Protein AF-A0A0E3YBA4-F1 (afdb_monomer)

Sequence (209 aa):
MKALHRIRRIVWVAVAALAIFGAARAHARVHQCSAAWPEVAPVFAATVQYGDPEQKTDPYIDVLVNDRSAKMLLDTGSNAHVLWDTRLLDSASLPTGESLQTLDAIASATKASNVMLSLTDGANRQHLQRFYVIDETPLMALGYSGIVSPQFLAQEKVSLIDFKDDCFFVSERFDPGGAGRYRLDVLGEIPNPHRVMAIPLGVRGDGFP

Solvent-accessible surface area (backbone atoms only — not comparable to full-atom values): 12468 Å² total; per-residue (Å²): 142,71,68,74,66,55,60,64,55,56,59,55,54,56,56,54,52,56,57,65,73,68,70,70,76,74,72,68,78,66,72,64,57,48,82,84,46,70,101,55,74,62,73,42,41,30,54,48,44,41,78,38,72,89,80,62,36,68,42,23,32,64,34,24,34,66,86,34,84,37,40,24,33,57,34,73,84,40,81,48,29,36,33,47,48,67,87,54,53,47,91,91,46,54,69,67,92,85,53,72,40,79,47,79,51,98,90,49,73,45,73,20,28,67,36,73,43,40,41,25,35,69,80,71,43,76,41,85,40,68,31,33,39,38,86,80,62,80,58,49,83,76,61,39,30,33,36,42,10,49,64,52,73,24,62,94,38,39,58,48,76,41,81,86,79,32,17,29,33,23,25,72,82,76,64,68,55,78,74,72,72,38,42,79,40,77,75,58,82,66,89,50,94,80,71,56,94,67,80,51,73,36,72,63,56,100,57,86,126

Foldseek 3Di:
DPVVVVVVVVVVVVVVVVVVVVPPPVLPPQPLLPPQPDPFDFLAKFFWDALDNVVRHQTWGWKQKQNHTFTAGADQQDPFKEFAQCVSADPVFDAPPPDFDWDDGLVDTDTWGKGWIWIAHSVRRIDTGIYTYDHDDPCVVSVGGIYDHQCRVQPQWDWDADPVRRMTTTGHDDDPPPVVQWDWDQPDDDPCPSPRPDGDTDTDDPDSD

Organism: NCBI:txid573737

Mean predicted aligned error: 13.7 Å

pLDDT: mean 71.8, std 20.12, range [30.69, 97.06]

Structure (mmCIF, N/CA/C/O backbone):
data_AF-A0A0E3YBA4-F1
#
_entry.id   AF-A0A0E3YBA4-F1
#
loop_
_atom_site.group_PDB
_at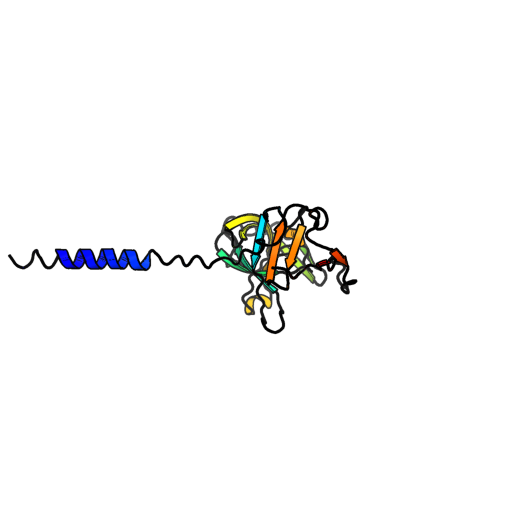om_site.id
_atom_site.type_symbol
_atom_site.label_atom_id
_atom_site.label_alt_id
_atom_site.label_comp_id
_atom_site.label_asym_id
_atom_site.label_entity_id
_atom_site.label_seq_id
_atom_site.pdbx_PDB_ins_code
_atom_site.Cartn_x
_atom_site.Cartn_y
_atom_site.Cartn_z
_atom_site.occupancy
_atom_site.B_iso_or_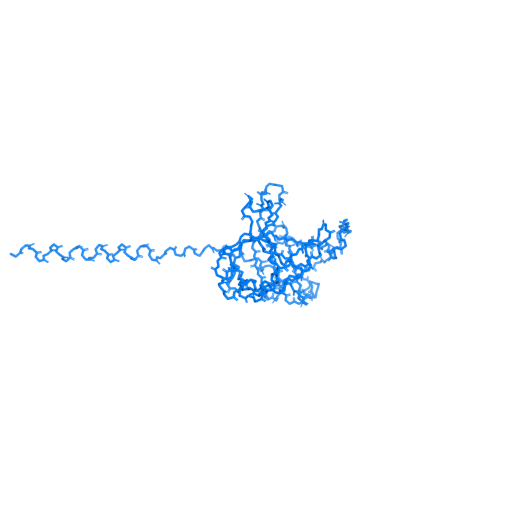equiv
_atom_site.auth_seq_id
_atom_site.auth_comp_id
_atom_site.auth_asym_id
_atom_site.auth_atom_id
_atom_site.pdbx_PDB_model_num
ATOM 1 N N . MET A 1 1 ? -6.123 -66.416 16.836 1.00 55.19 1 MET A N 1
ATOM 2 C CA . MET A 1 1 ? -5.080 -65.513 16.285 1.00 55.19 1 MET A CA 1
ATOM 3 C C . MET A 1 1 ? -5.562 -64.696 15.066 1.00 55.19 1 MET A C 1
ATOM 5 O O . MET A 1 1 ? -4.860 -64.618 14.070 1.00 55.19 1 MET A O 1
ATOM 9 N N . LYS A 1 2 ? -6.744 -64.053 15.112 1.00 48.00 2 LYS A N 1
ATOM 10 C CA . LYS A 1 2 ? -7.258 -63.205 14.002 1.00 48.00 2 LYS A CA 1
ATOM 11 C C . LYS A 1 2 ? -7.476 -61.728 14.384 1.00 48.00 2 LYS A C 1
ATOM 13 O O . LYS A 1 2 ? -7.621 -60.888 13.504 1.00 48.00 2 LYS A O 1
ATOM 18 N N . ALA A 1 3 ? -7.435 -61.393 15.677 1.00 46.75 3 ALA A N 1
ATOM 19 C CA . ALA A 1 3 ? -7.659 -60.030 16.173 1.00 46.75 3 ALA A CA 1
ATOM 20 C C . ALA A 1 3 ? -6.423 -59.114 16.043 1.00 46.75 3 ALA A C 1
ATOM 22 O O . ALA A 1 3 ? -6.563 -57.921 15.787 1.00 46.75 3 ALA A O 1
ATOM 23 N N . LEU A 1 4 ? -5.208 -59.671 16.119 1.00 44.78 4 LEU A N 1
ATOM 24 C CA . LEU A 1 4 ? -3.963 -58.888 16.108 1.00 44.78 4 LEU A CA 1
ATOM 25 C C . LEU A 1 4 ? -3.614 -58.282 14.731 1.00 44.78 4 LEU A C 1
ATOM 27 O O . LEU A 1 4 ? -2.873 -57.307 14.648 1.00 44.78 4 LEU A O 1
ATOM 31 N N . HIS A 1 5 ? -4.155 -58.829 13.637 1.00 41.78 5 HIS A N 1
ATOM 32 C CA . HIS A 1 5 ? -3.917 -58.314 12.282 1.00 41.78 5 HIS A CA 1
ATOM 33 C C . HIS A 1 5 ? -4.846 -57.167 11.873 1.00 41.78 5 HIS A C 1
ATOM 35 O O . HIS A 1 5 ? -4.481 -56.387 10.995 1.00 41.78 5 HIS A O 1
ATOM 41 N N . ARG A 1 6 ? -6.015 -57.010 12.511 1.00 45.97 6 ARG A N 1
ATOM 42 C CA . ARG A 1 6 ? -6.927 -55.895 12.198 1.00 45.97 6 ARG A CA 1
ATOM 43 C C . ARG A 1 6 ? -6.450 -54.570 12.788 1.00 45.97 6 ARG A C 1
ATOM 45 O O . ARG A 1 6 ? -6.521 -53.552 12.109 1.00 45.97 6 ARG A O 1
ATOM 52 N N . ILE A 1 7 ? -5.880 -54.593 13.992 1.00 48.50 7 ILE A N 1
ATOM 53 C CA . ILE A 1 7 ? -5.400 -53.384 14.682 1.00 48.50 7 ILE A CA 1
ATOM 54 C C . ILE A 1 7 ? -4.196 -52.773 13.944 1.00 48.50 7 ILE A C 1
ATOM 56 O O . ILE A 1 7 ? -4.107 -51.558 13.793 1.00 48.50 7 ILE A O 1
ATOM 60 N N . ARG A 1 8 ? -3.327 -53.610 13.361 1.00 44.34 8 ARG A N 1
ATOM 61 C CA . ARG A 1 8 ? -2.182 -53.150 12.563 1.00 44.34 8 ARG A CA 1
ATOM 62 C C . ARG A 1 8 ? -2.555 -52.464 11.247 1.00 44.34 8 ARG A C 1
ATOM 64 O O . ARG A 1 8 ? -1.724 -51.730 10.746 1.00 44.34 8 ARG A O 1
ATOM 71 N N . ARG A 1 9 ? -3.748 -52.658 10.672 1.00 45.62 9 ARG A N 1
ATOM 72 C CA . ARG A 1 9 ? -4.133 -51.974 9.417 1.00 45.62 9 ARG A CA 1
ATOM 73 C C . ARG A 1 9 ? -4.769 -50.602 9.643 1.00 45.62 9 ARG A C 1
ATOM 75 O O . ARG A 1 9 ? -4.611 -49.727 8.804 1.00 45.62 9 ARG A O 1
ATOM 82 N N . ILE A 1 10 ? -5.432 -50.397 10.779 1.00 51.84 10 ILE A N 1
ATOM 83 C CA . ILE A 1 10 ? -6.133 -49.137 11.080 1.00 51.84 10 ILE A CA 1
ATOM 84 C C . ILE A 1 10 ? -5.136 -48.019 11.424 1.00 51.84 10 ILE A C 1
ATOM 86 O O . ILE A 1 10 ? -5.317 -46.880 11.004 1.00 51.84 10 ILE A O 1
ATOM 90 N N . VAL A 1 11 ? -4.028 -48.352 12.095 1.00 48.84 11 VAL A N 1
ATOM 91 C CA . VAL A 1 11 ? -2.994 -47.371 12.473 1.00 48.84 11 VAL A CA 1
ATOM 92 C C . VAL A 1 11 ? -2.274 -46.776 11.252 1.00 48.84 11 VAL A C 1
ATOM 94 O O . VAL A 1 11 ? -1.934 -45.599 11.260 1.00 48.84 11 VAL A O 1
ATOM 97 N N . TRP A 1 12 ? -2.101 -47.534 10.163 1.00 42.50 12 TRP A N 1
ATOM 98 C CA . TRP A 1 12 ? -1.406 -47.029 8.968 1.00 42.50 12 TRP A CA 1
ATOM 99 C C . TRP A 1 12 ? -2.276 -46.128 8.083 1.00 42.50 12 TRP A C 1
ATOM 101 O O . TRP A 1 12 ? -1.746 -45.227 7.438 1.00 42.50 12 TRP A O 1
ATOM 111 N N . VAL A 1 13 ? -3.601 -46.303 8.088 1.00 48.72 13 VAL A N 1
ATOM 112 C CA . VAL A 1 13 ? -4.513 -45.417 7.341 1.00 48.72 13 VAL A CA 1
ATOM 113 C C . VAL A 1 13 ? -4.604 -44.037 8.006 1.00 48.72 13 VAL A C 1
ATOM 115 O O . VAL A 1 13 ? -4.648 -43.028 7.309 1.00 48.72 13 VAL A O 1
ATOM 118 N N . ALA A 1 14 ? -4.536 -43.966 9.341 1.00 47.09 14 ALA A N 1
ATOM 119 C CA . ALA A 1 14 ? -4.539 -42.693 10.067 1.00 47.09 14 ALA A CA 1
ATOM 120 C C . ALA A 1 14 ? -3.245 -41.879 9.861 1.00 47.09 14 ALA A C 1
ATOM 122 O O . ALA A 1 14 ? -3.307 -40.662 9.705 1.00 47.09 14 ALA A O 1
ATOM 123 N N . VAL A 1 15 ? -2.080 -42.536 9.790 1.00 50.78 15 VAL A N 1
ATOM 124 C CA . VAL A 1 15 ? -0.795 -41.850 9.547 1.00 50.78 15 VAL A CA 1
ATOM 125 C C . VAL A 1 15 ? -0.669 -41.382 8.090 1.00 50.78 15 VAL A C 1
ATOM 127 O O . VAL A 1 15 ? -0.153 -40.295 7.843 1.00 50.78 15 VAL A O 1
ATOM 130 N N . ALA A 1 16 ? -1.211 -42.132 7.125 1.00 46.69 16 ALA A N 1
ATOM 131 C CA . ALA A 1 16 ? -1.257 -41.692 5.729 1.00 46.69 16 ALA A CA 1
ATOM 132 C C . ALA A 1 16 ? -2.246 -40.530 5.508 1.00 46.69 16 ALA A C 1
ATOM 134 O O . ALA A 1 16 ? -1.949 -39.619 4.741 1.00 46.69 16 ALA A O 1
ATOM 135 N N . ALA A 1 17 ? -3.383 -40.503 6.214 1.00 44.12 17 ALA A N 1
ATOM 136 C CA . ALA A 1 17 ? -4.326 -39.386 6.134 1.00 44.12 17 ALA A CA 1
ATOM 137 C C . ALA A 1 17 ? -3.757 -38.093 6.751 1.00 44.12 17 ALA A C 1
ATOM 139 O O . ALA A 1 17 ? -3.953 -37.016 6.193 1.00 44.12 17 ALA A O 1
ATOM 140 N N . LEU A 1 18 ? -2.981 -38.184 7.840 1.00 43.53 18 LEU A N 1
ATOM 141 C CA . LEU A 1 18 ? -2.341 -37.008 8.445 1.00 43.53 18 LEU A CA 1
ATOM 142 C C . LEU A 1 18 ? -1.207 -36.426 7.577 1.00 43.53 18 LEU A C 1
ATOM 144 O O . LEU A 1 18 ? -0.946 -35.227 7.634 1.00 43.53 18 LEU A O 1
ATOM 148 N N . ALA A 1 19 ? -0.568 -37.245 6.736 1.00 44.28 19 ALA A N 1
ATOM 149 C CA . ALA A 1 19 ? 0.451 -36.785 5.791 1.00 44.28 19 ALA A CA 1
ATOM 150 C C . ALA A 1 19 ? -0.138 -36.094 4.545 1.00 44.28 19 ALA A C 1
ATOM 152 O O . ALA A 1 19 ? 0.537 -35.274 3.927 1.00 44.28 19 ALA A O 1
ATOM 153 N N . ILE A 1 20 ? -1.396 -36.376 4.189 1.00 47.41 20 ILE A N 1
ATOM 154 C CA . ILE A 1 20 ? -2.049 -35.786 3.007 1.00 47.41 20 ILE A CA 1
ATOM 155 C C . ILE A 1 20 ? -2.666 -34.413 3.328 1.00 47.41 20 ILE A C 1
ATOM 157 O O . ILE A 1 20 ? -2.678 -33.538 2.467 1.00 47.41 20 ILE A O 1
ATOM 161 N N . PHE A 1 21 ? -3.086 -34.164 4.574 1.00 42.25 21 PHE A N 1
ATOM 162 C CA . PHE A 1 21 ? -3.555 -32.833 4.997 1.00 42.25 21 PHE A CA 1
ATOM 163 C C . PHE A 1 21 ? -2.427 -31.872 5.422 1.00 42.25 21 PHE A C 1
ATOM 165 O O . PHE A 1 21 ? -2.662 -30.672 5.532 1.00 42.25 21 PHE A O 1
ATOM 172 N N . GLY A 1 22 ? -1.200 -32.363 5.635 1.00 38.75 22 GLY A N 1
ATOM 173 C CA . GLY A 1 22 ? -0.064 -31.543 6.081 1.00 38.75 22 GLY A CA 1
ATOM 174 C C . GLY A 1 22 ? 0.749 -30.862 4.971 1.00 38.75 22 GLY A C 1
ATOM 175 O O . GLY A 1 22 ? 1.585 -30.015 5.272 1.00 38.75 22 GLY A O 1
ATOM 176 N N . ALA A 1 23 ? 0.531 -31.211 3.698 1.00 42.84 23 ALA A N 1
ATOM 177 C CA . ALA A 1 23 ? 1.430 -30.837 2.598 1.00 42.84 23 ALA A CA 1
ATOM 178 C C . ALA A 1 23 ? 0.790 -29.955 1.511 1.00 42.84 23 ALA A C 1
ATOM 180 O O . ALA A 1 23 ? 1.326 -29.841 0.413 1.00 42.84 23 ALA A O 1
ATOM 181 N N . ALA A 1 24 ? -0.323 -29.289 1.816 1.00 40.94 24 ALA A N 1
ATOM 182 C CA . ALA A 1 24 ? -0.897 -28.256 0.958 1.00 40.94 24 ALA A CA 1
ATOM 183 C C . ALA A 1 24 ? -0.784 -26.875 1.619 1.00 40.94 24 ALA A C 1
ATOM 185 O O . ALA A 1 24 ? -1.745 -26.115 1.679 1.00 40.94 24 ALA A O 1
ATOM 186 N N . ARG A 1 25 ? 0.421 -26.496 2.070 1.00 38.91 25 ARG A N 1
ATOM 187 C CA . ARG A 1 25 ? 0.781 -25.078 1.976 1.00 38.91 25 ARG A CA 1
ATOM 188 C C . ARG A 1 25 ? 0.964 -24.810 0.493 1.00 38.91 25 ARG A C 1
ATOM 190 O O . ARG A 1 25 ? 2.081 -24.904 -0.007 1.00 38.91 25 ARG A O 1
ATOM 197 N N . ALA A 1 26 ? -0.137 -24.546 -0.207 1.00 35.12 26 ALA A N 1
ATOM 198 C CA . ALA A 1 26 ? -0.102 -23.929 -1.516 1.00 35.12 26 ALA A CA 1
ATOM 199 C C . ALA A 1 26 ? 0.696 -22.635 -1.349 1.00 35.12 26 ALA A C 1
ATOM 201 O O . ALA A 1 26 ? 0.180 -21.617 -0.903 1.00 35.12 26 ALA A O 1
ATOM 202 N N . HIS A 1 27 ? 2.000 -22.707 -1.607 1.00 34.00 27 HIS A N 1
ATOM 203 C CA . HIS A 1 27 ? 2.797 -21.529 -1.863 1.00 34.00 27 HIS A CA 1
ATOM 204 C C . HIS A 1 27 ? 2.281 -21.086 -3.220 1.00 34.00 27 HIS A C 1
ATOM 206 O O . HIS A 1 27 ? 2.758 -21.551 -4.257 1.00 34.00 27 HIS A O 1
ATOM 212 N N . ALA A 1 28 ? 1.205 -20.292 -3.205 1.00 34.62 28 ALA A N 1
ATOM 213 C CA . ALA A 1 28 ? 0.865 -19.464 -4.340 1.00 34.62 28 ALA A CA 1
ATOM 214 C C . ALA A 1 28 ? 2.190 -18.835 -4.759 1.00 34.62 28 ALA A C 1
ATOM 216 O O . ALA A 1 28 ? 2.882 -18.245 -3.925 1.00 34.62 28 ALA A O 1
ATOM 217 N N . ARG A 1 29 ? 2.622 -19.095 -5.998 1.00 38.56 29 ARG A N 1
ATOM 218 C CA . ARG A 1 29 ? 3.773 -18.391 -6.548 1.00 38.56 29 ARG A CA 1
ATOM 219 C C . ARG A 1 29 ? 3.399 -16.924 -6.454 1.00 38.56 29 ARG A C 1
ATOM 221 O O . ARG A 1 29 ? 2.550 -16.468 -7.210 1.00 38.56 29 ARG A O 1
ATOM 228 N N . VAL A 1 30 ? 3.973 -16.235 -5.477 1.00 47.28 30 VAL A N 1
ATOM 229 C CA . VAL A 1 30 ? 3.914 -14.787 -5.386 1.00 47.28 30 VAL A CA 1
ATOM 230 C C . VAL A 1 30 ? 4.470 -14.325 -6.720 1.00 47.28 30 VAL A C 1
ATOM 232 O O . VAL A 1 30 ? 5.632 -14.608 -7.025 1.00 47.28 30 VAL A O 1
ATOM 235 N N . HIS A 1 31 ? 3.618 -13.742 -7.565 1.00 51.50 31 HIS A N 1
ATOM 236 C CA . HIS A 1 31 ? 4.090 -13.059 -8.757 1.00 51.50 31 HIS A CA 1
ATOM 237 C C . HIS A 1 31 ? 5.130 -12.062 -8.255 1.00 51.50 31 HIS A C 1
ATOM 239 O O . HIS A 1 31 ? 4.829 -11.202 -7.429 1.00 51.50 31 HIS A O 1
ATOM 245 N N . GLN A 1 32 ? 6.392 -12.284 -8.614 1.00 62.72 32 GLN A N 1
ATOM 246 C CA . GLN A 1 32 ? 7.485 -11.556 -7.998 1.00 62.72 32 GLN A CA 1
ATOM 247 C C . GLN A 1 32 ? 7.524 -10.174 -8.642 1.00 62.72 32 GLN A C 1
ATOM 249 O O . GLN A 1 32 ? 8.122 -10.001 -9.700 1.00 62.72 32 GLN A O 1
ATOM 254 N N . CYS A 1 33 ? 6.871 -9.208 -7.992 1.00 69.25 33 CYS A N 1
ATOM 255 C CA . CYS A 1 33 ? 6.642 -7.833 -8.448 1.00 69.25 33 CYS A CA 1
ATOM 256 C C . CYS A 1 33 ? 7.906 -7.006 -8.754 1.00 69.25 33 CYS A C 1
ATOM 258 O O . CYS A 1 33 ? 7.819 -5.811 -8.998 1.00 69.25 33 CYS A O 1
ATOM 260 N N . SER A 1 34 ? 9.086 -7.621 -8.711 1.00 59.72 34 SER A N 1
ATOM 261 C CA . SER A 1 34 ? 10.378 -6.983 -8.938 1.00 59.72 34 SER A CA 1
ATOM 262 C C . SER A 1 34 ? 11.306 -7.782 -9.846 1.00 59.72 34 SER A C 1
ATOM 264 O O . SER A 1 34 ? 12.487 -7.465 -9.918 1.00 59.72 34 SER A O 1
ATOM 266 N N . ALA A 1 35 ? 10.840 -8.856 -10.493 1.00 57.50 35 ALA A N 1
ATOM 267 C CA . ALA A 1 35 ? 11.729 -9.687 -11.310 1.00 57.50 35 ALA A CA 1
ATOM 268 C C . ALA A 1 35 ? 12.366 -8.901 -12.477 1.00 57.50 35 ALA A C 1
ATOM 270 O O . ALA A 1 35 ? 13.471 -9.233 -12.902 1.00 57.50 35 ALA A O 1
ATOM 271 N N . ALA A 1 36 ? 11.700 -7.839 -12.946 1.00 54.84 36 ALA A N 1
ATOM 272 C CA . ALA A 1 36 ? 12.133 -7.015 -14.070 1.00 54.84 36 ALA A CA 1
ATOM 273 C C . ALA A 1 36 ? 12.598 -5.592 -13.688 1.00 54.84 36 ALA A C 1
ATOM 275 O O . ALA A 1 36 ? 12.958 -4.835 -14.577 1.00 54.84 36 ALA A O 1
ATOM 276 N N . TRP A 1 37 ? 12.637 -5.197 -12.408 1.00 56.88 37 TRP A N 1
ATOM 277 C CA . TRP A 1 37 ? 12.877 -3.802 -11.984 1.00 56.88 37 TRP A CA 1
ATOM 278 C C . TRP A 1 37 ? 13.776 -3.744 -10.738 1.00 56.88 37 TRP A C 1
ATOM 280 O O . TRP A 1 37 ? 13.536 -4.520 -9.816 1.00 56.88 37 TRP A O 1
ATOM 290 N N . PRO A 1 38 ? 14.647 -2.727 -10.582 1.00 61.28 38 PRO A N 1
ATOM 291 C CA . PRO A 1 38 ? 16.036 -2.651 -11.074 1.00 61.28 38 PRO A CA 1
ATOM 292 C C . PRO A 1 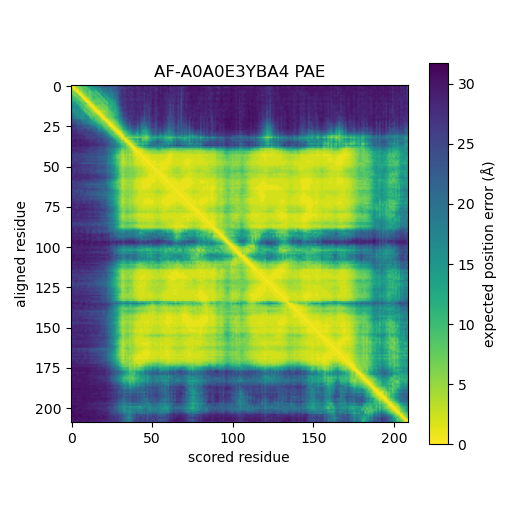38 ? 16.978 -3.691 -10.406 1.00 61.28 38 PRO A C 1
ATOM 294 O O . PRO A 1 38 ? 16.534 -4.579 -9.695 1.00 61.28 38 PRO A O 1
ATOM 297 N N . GLU A 1 39 ? 18.303 -3.583 -10.585 1.00 61.34 39 GLU A N 1
ATOM 298 C CA . GLU A 1 39 ? 19.321 -4.461 -9.948 1.00 61.34 39 GLU A CA 1
ATOM 299 C C . GLU A 1 39 ? 19.300 -4.460 -8.403 1.00 61.34 39 GLU A C 1
ATOM 301 O O . GLU A 1 39 ? 20.031 -5.217 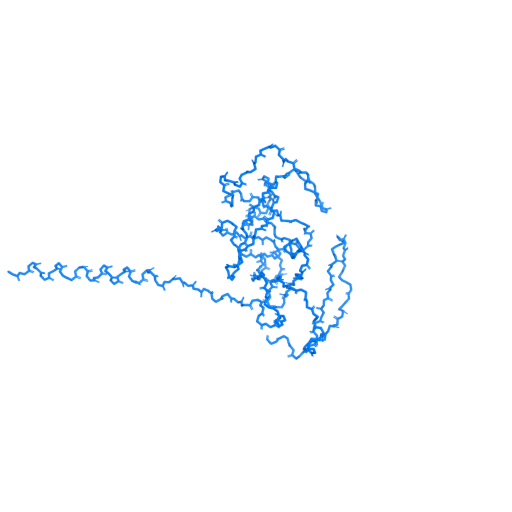-7.762 1.00 61.34 39 GLU A O 1
ATOM 306 N N . VAL A 1 40 ? 18.466 -3.614 -7.795 1.00 70.69 40 VAL A N 1
ATOM 307 C CA . VAL A 1 40 ? 18.304 -3.506 -6.351 1.00 70.69 40 VAL A CA 1
ATOM 308 C C . VAL A 1 40 ? 17.074 -4.286 -5.915 1.00 70.69 40 VAL A C 1
ATOM 310 O O . VAL A 1 40 ? 15.957 -3.996 -6.338 1.00 70.69 40 VAL A O 1
ATOM 313 N N . ALA A 1 41 ? 17.278 -5.255 -5.024 1.00 78.31 41 ALA A N 1
ATOM 314 C CA . ALA A 1 41 ? 16.181 -6.012 -4.446 1.00 78.31 41 ALA A CA 1
ATOM 315 C C . ALA A 1 41 ? 15.194 -5.066 -3.732 1.00 78.31 41 ALA A C 1
ATOM 317 O O . ALA A 1 41 ? 15.627 -4.204 -2.956 1.00 78.31 41 ALA A O 1
ATOM 318 N N . PRO A 1 42 ? 13.876 -5.216 -3.948 1.00 86.00 42 PRO A N 1
ATOM 319 C CA . PRO A 1 42 ? 12.903 -4.432 -3.208 1.00 86.00 42 PRO A CA 1
ATOM 320 C C . PRO A 1 42 ? 13.003 -4.749 -1.716 1.00 86.00 42 PRO A C 1
ATOM 322 O O . PRO A 1 42 ? 13.327 -5.868 -1.312 1.00 86.00 42 PRO A O 1
ATOM 325 N N . VAL A 1 43 ? 12.676 -3.764 -0.892 1.00 89.62 43 VAL A N 1
ATOM 326 C CA . VAL A 1 43 ? 12.513 -3.952 0.550 1.00 89.62 43 VAL A CA 1
ATOM 327 C C . VAL A 1 43 ? 11.075 -4.302 0.910 1.00 89.62 43 VAL A C 1
ATOM 329 O O . VAL A 1 43 ? 10.882 -4.981 1.902 1.00 89.62 43 VAL A O 1
ATOM 332 N N . PHE A 1 44 ? 10.101 -3.907 0.086 1.00 92.50 44 PHE A N 1
ATOM 333 C CA . PHE A 1 44 ? 8.689 -4.272 0.201 1.00 92.50 44 PHE A CA 1
ATOM 334 C C . PHE A 1 44 ? 8.140 -4.559 -1.196 1.00 92.50 44 PHE A C 1
ATOM 336 O O . PHE A 1 44 ? 8.491 -3.842 -2.133 1.00 92.50 44 PHE A O 1
ATOM 343 N N . ALA A 1 45 ? 7.286 -5.567 -1.356 1.00 91.81 45 ALA A N 1
ATOM 344 C CA . ALA A 1 45 ? 6.596 -5.818 -2.617 1.00 91.81 45 ALA A CA 1
ATOM 345 C C . ALA A 1 45 ? 5.246 -6.511 -2.417 1.00 91.81 45 ALA A C 1
ATOM 347 O O . ALA A 1 45 ? 5.119 -7.431 -1.607 1.00 91.81 45 ALA A O 1
ATOM 348 N N . ALA A 1 46 ? 4.261 -6.100 -3.207 1.00 92.31 46 ALA A N 1
ATOM 349 C CA . ALA A 1 46 ? 2.929 -6.677 -3.228 1.00 92.31 46 ALA A CA 1
ATOM 350 C C . ALA A 1 46 ? 2.325 -6.607 -4.635 1.00 92.31 46 ALA A C 1
ATOM 352 O O . ALA A 1 46 ? 2.584 -5.672 -5.394 1.00 92.31 46 ALA A O 1
ATOM 353 N N . THR A 1 47 ? 1.486 -7.587 -4.960 1.00 92.62 47 THR A N 1
ATOM 354 C CA . THR A 1 47 ? 0.640 -7.542 -6.156 1.00 92.62 47 THR A CA 1
ATOM 355 C C . THR A 1 47 ? -0.512 -6.579 -5.905 1.00 92.62 47 THR A C 1
ATOM 357 O O . THR A 1 47 ? -1.186 -6.671 -4.876 1.00 92.62 47 THR A O 1
ATOM 360 N N . VAL A 1 48 ? -0.729 -5.666 -6.844 1.00 92.81 48 VAL A N 1
ATOM 361 C CA . VAL A 1 48 ? -1.884 -4.776 -6.863 1.00 92.81 48 VAL A CA 1
ATOM 362 C C . VAL A 1 48 ? -3.073 -5.552 -7.409 1.00 92.81 48 VAL A C 1
ATOM 364 O O . VAL A 1 48 ? -3.001 -6.217 -8.436 1.00 92.81 48 VAL A O 1
ATOM 367 N N . GLN A 1 49 ? -4.180 -5.476 -6.697 1.00 94.19 49 GLN A N 1
ATOM 368 C CA . GLN A 1 49 ? -5.476 -5.979 -7.125 1.00 94.19 49 GLN A CA 1
ATOM 369 C C . GLN A 1 49 ? -6.468 -4.817 -7.158 1.00 94.19 49 GLN A C 1
ATOM 371 O O . GLN A 1 49 ? -6.167 -3.731 -6.669 1.00 94.19 49 GLN A O 1
ATOM 376 N N . TYR A 1 50 ? -7.653 -5.032 -7.723 1.00 92.62 50 TYR A N 1
ATOM 377 C CA . TYR A 1 50 ? -8.636 -3.971 -7.945 1.00 92.62 50 TYR A CA 1
ATOM 378 C C . TYR A 1 50 ? -10.015 -4.401 -7.463 1.00 92.62 50 TYR A C 1
ATOM 380 O O . TYR A 1 50 ? -10.386 -5.569 -7.598 1.00 92.62 50 TYR A O 1
ATOM 388 N N . GLY A 1 51 ? -10.769 -3.462 -6.888 1.00 88.38 51 GLY A N 1
ATOM 389 C CA . GLY A 1 51 ? -12.173 -3.685 -6.539 1.00 88.38 51 GLY A CA 1
ATOM 390 C C . GLY A 1 51 ? -13.012 -4.011 -7.778 1.00 88.38 51 GLY A C 1
ATOM 391 O O . GLY A 1 51 ? -13.813 -4.944 -7.741 1.00 88.38 51 GLY A O 1
ATOM 392 N N . ASP A 1 52 ? -12.748 -3.304 -8.882 1.00 86.69 52 ASP A N 1
ATOM 393 C CA . ASP A 1 52 ? -13.208 -3.637 -10.234 1.00 86.69 52 ASP A CA 1
ATOM 394 C C . ASP A 1 52 ? -11.989 -3.950 -11.127 1.00 86.69 52 ASP A C 1
ATOM 396 O O . ASP A 1 52 ? -11.259 -3.031 -11.518 1.00 86.69 52 ASP A O 1
ATOM 400 N N . PRO A 1 53 ? -11.738 -5.231 -11.456 1.00 88.06 53 PRO A N 1
ATOM 401 C CA . PRO A 1 53 ? -10.626 -5.629 -12.318 1.00 88.06 53 PRO A CA 1
ATOM 402 C C . PRO A 1 53 ? -10.716 -5.122 -13.763 1.00 88.06 53 PRO A C 1
ATOM 404 O O . PRO A 1 53 ? -9.677 -4.973 -14.404 1.00 88.06 53 PRO A O 1
ATOM 407 N N . GLU A 1 54 ? -11.916 -4.869 -14.293 1.00 85.94 54 GLU A N 1
ATOM 408 C CA . GLU A 1 54 ? -12.091 -4.423 -15.681 1.00 85.94 54 GLU A CA 1
ATOM 409 C C . GLU A 1 54 ? -11.768 -2.937 -15.822 1.00 85.94 54 GLU A C 1
ATOM 411 O O . GLU A 1 54 ? -11.085 -2.526 -16.762 1.00 85.94 54 GLU A O 1
ATOM 416 N N . GLN A 1 55 ? -12.225 -2.132 -14.862 1.00 85.88 55 GLN A N 1
ATOM 417 C CA . GLN A 1 55 ? -11.985 -0.687 -14.843 1.00 85.88 55 GLN A CA 1
ATOM 418 C C . GLN A 1 55 ? -10.694 -0.299 -14.111 1.00 85.88 55 GLN A C 1
ATOM 420 O O . GLN A 1 55 ? -10.306 0.870 -14.139 1.00 85.88 55 GLN A O 1
ATOM 425 N N . LYS A 1 56 ? -10.029 -1.265 -13.461 1.00 86.31 56 LYS A N 1
ATOM 426 C CA . LYS A 1 56 ? -8.866 -1.058 -12.586 1.00 86.31 56 LYS A CA 1
ATOM 427 C C . LYS A 1 56 ? -9.117 0.027 -11.525 1.00 86.31 56 LYS A C 1
ATOM 429 O O . LYS A 1 56 ? -8.274 0.896 -11.298 1.00 86.31 56 LYS A O 1
ATOM 434 N N . THR A 1 57 ? -10.276 -0.014 -10.865 1.00 85.88 57 THR A N 1
ATOM 435 C CA . THR A 1 57 ? -10.622 0.927 -9.782 1.00 85.88 57 THR A CA 1
ATOM 436 C C . THR A 1 57 ? -10.370 0.326 -8.404 1.00 85.88 57 THR A C 1
ATOM 438 O O . THR A 1 57 ? -10.320 -0.893 -8.231 1.00 85.88 57 THR A O 1
ATOM 441 N N . ASP A 1 58 ? -10.214 1.201 -7.410 1.00 87.06 58 ASP A N 1
ATOM 442 C CA . ASP A 1 58 ? -9.994 0.840 -6.006 1.00 87.06 58 ASP A CA 1
ATOM 443 C C . ASP A 1 58 ? -8.799 -0.112 -5.814 1.00 87.06 58 ASP A C 1
ATOM 445 O O . ASP A 1 58 ? -8.974 -1.239 -5.324 1.00 87.06 58 ASP A O 1
ATOM 449 N N . PRO A 1 59 ? -7.586 0.312 -6.234 1.00 93.44 59 PRO A N 1
ATOM 450 C CA . PRO A 1 59 ? -6.393 -0.510 -6.127 1.00 93.44 59 PRO A CA 1
ATOM 451 C C . PRO A 1 59 ? -6.122 -0.872 -4.666 1.00 93.44 59 PRO A C 1
ATOM 453 O O . PRO A 1 59 ? -6.197 -0.031 -3.766 1.00 93.44 59 PRO A O 1
ATOM 456 N N . TYR A 1 60 ? -5.785 -2.131 -4.422 1.00 95.38 60 TYR A N 1
ATOM 457 C CA . TYR A 1 60 ? -5.499 -2.655 -3.096 1.00 95.38 60 TYR A CA 1
ATOM 458 C C . TYR A 1 60 ? -4.375 -3.682 -3.124 1.00 95.38 60 TYR A C 1
ATOM 460 O O . TYR A 1 60 ? -4.035 -4.239 -4.164 1.00 95.38 60 TYR A O 1
ATOM 468 N N . ILE A 1 61 ? -3.809 -3.936 -1.951 1.00 95.88 61 ILE A N 1
ATOM 469 C CA . ILE A 1 61 ? -2.817 -4.979 -1.719 1.00 95.88 61 ILE A CA 1
ATOM 470 C C . ILE A 1 61 ? -3.281 -5.883 -0.580 1.00 95.88 61 ILE A C 1
ATOM 472 O O . ILE A 1 61 ? -3.883 -5.416 0.392 1.00 95.88 61 ILE A O 1
ATOM 476 N N . ASP A 1 62 ? -2.970 -7.170 -0.692 1.00 96.44 62 ASP A N 1
ATOM 477 C CA . ASP A 1 62 ? -3.111 -8.116 0.412 1.00 96.44 62 ASP A CA 1
ATOM 478 C C . ASP A 1 62 ? -1.787 -8.199 1.172 1.00 96.44 62 ASP A C 1
ATOM 480 O O . ASP A 1 62 ? -0.724 -8.441 0.596 1.00 96.44 62 ASP A O 1
ATOM 484 N N . VAL A 1 63 ? -1.858 -7.979 2.479 1.00 96.25 63 VAL A N 1
ATOM 485 C CA . VAL A 1 63 ? -0.711 -7.935 3.395 1.00 96.25 63 VAL A CA 1
ATOM 486 C C . VAL A 1 63 ? -1.075 -8.633 4.701 1.00 96.25 63 VAL A C 1
ATOM 488 O O . VAL A 1 63 ? -2.242 -8.959 4.937 1.00 96.25 63 VAL A O 1
ATOM 491 N N . LEU A 1 64 ? -0.091 -8.847 5.575 1.00 97.06 64 LEU A N 1
ATOM 492 C CA . LEU A 1 64 ? -0.370 -9.181 6.970 1.00 97.06 64 LEU A CA 1
ATOM 493 C C . LEU A 1 64 ? -0.107 -7.964 7.856 1.00 97.06 64 LEU A C 1
ATOM 495 O O . LEU A 1 64 ? 0.971 -7.378 7.794 1.00 97.06 64 LEU A O 1
ATOM 499 N N . VAL A 1 65 ? -1.066 -7.615 8.705 1.00 95.56 65 VAL A N 1
ATOM 500 C CA . VAL A 1 65 ? -0.906 -6.635 9.783 1.00 95.56 65 VAL A CA 1
ATOM 501 C C . VAL A 1 65 ? -0.923 -7.397 11.102 1.00 95.56 65 VAL A C 1
ATOM 503 O O . VAL A 1 65 ? -1.904 -8.079 11.391 1.00 95.56 65 VAL A O 1
ATOM 506 N N . ASN A 1 66 ? 0.174 -7.344 11.863 1.00 94.12 66 ASN A N 1
ATOM 507 C CA . ASN A 1 66 ? 0.390 -8.180 13.054 1.00 94.12 66 ASN A CA 1
ATOM 508 C C . ASN A 1 66 ? 0.029 -9.660 12.798 1.00 94.12 66 ASN A C 1
ATOM 510 O O . ASN A 1 66 ? -0.762 -10.272 13.516 1.00 94.12 66 ASN A O 1
ATOM 514 N N . ASP A 1 67 ? 0.574 -10.210 11.708 1.00 93.31 67 ASP A N 1
ATOM 515 C CA . ASP A 1 67 ? 0.379 -11.594 11.246 1.00 93.31 67 ASP A CA 1
ATOM 516 C C . ASP A 1 67 ? -1.067 -11.973 10.863 1.00 93.31 67 ASP A C 1
ATOM 518 O O . ASP A 1 67 ? -1.369 -13.143 10.611 1.00 93.31 67 ASP A O 1
ATOM 522 N N . ARG A 1 68 ? -1.974 -10.995 10.761 1.00 95.62 68 ARG A N 1
ATOM 523 C CA . ARG A 1 68 ? -3.365 -11.190 10.330 1.00 95.62 68 ARG A CA 1
ATOM 524 C C . ARG A 1 68 ? -3.572 -10.619 8.936 1.00 95.62 68 ARG A C 1
ATOM 526 O O . ARG A 1 68 ? -3.142 -9.508 8.648 1.00 95.62 68 ARG A O 1
ATOM 533 N N . SER A 1 69 ? -4.241 -11.378 8.072 1.00 95.75 69 SER A N 1
ATOM 534 C CA . SER A 1 69 ? -4.521 -10.947 6.699 1.00 95.75 69 SER A CA 1
ATOM 535 C C . SER A 1 69 ? -5.374 -9.681 6.676 1.00 95.75 69 SER A C 1
ATOM 537 O O . SER A 1 69 ? -6.375 -9.589 7.388 1.00 95.75 69 SER A O 1
ATOM 539 N N . ALA A 1 70 ? -4.959 -8.723 5.852 1.00 96.56 70 ALA A N 1
ATOM 540 C CA . ALA A 1 70 ? -5.608 -7.438 5.684 1.00 96.56 70 ALA A CA 1
ATOM 541 C C . ALA A 1 70 ? -5.645 -7.056 4.202 1.00 96.56 70 ALA A C 1
ATOM 543 O O . ALA A 1 70 ? -4.620 -7.094 3.517 1.00 96.56 70 ALA A O 1
ATOM 544 N N . LYS A 1 71 ? -6.826 -6.639 3.742 1.00 96.12 71 LYS A N 1
ATOM 545 C CA . LYS A 1 71 ? -7.035 -6.054 2.416 1.00 96.12 71 LYS A CA 1
ATOM 546 C C . LYS A 1 71 ? -6.893 -4.540 2.538 1.00 96.12 71 LYS A C 1
ATOM 548 O O . LYS A 1 71 ? -7.764 -3.888 3.116 1.00 96.12 71 LYS A O 1
ATOM 553 N N . MET A 1 72 ? -5.807 -3.969 2.032 1.00 96.44 72 MET A N 1
ATOM 554 C CA . MET A 1 72 ? -5.474 -2.557 2.247 1.00 96.44 72 MET A CA 1
ATOM 555 C C . MET A 1 72 ? -5.554 -1.775 0.943 1.00 96.44 72 MET A C 1
ATOM 557 O O . MET A 1 72 ? -4.903 -2.149 -0.028 1.00 96.44 72 MET A O 1
ATOM 561 N N . LEU A 1 73 ? -6.307 -0.674 0.921 1.00 95.25 73 LEU A N 1
ATOM 562 C CA . LEU A 1 73 ? -6.310 0.238 -0.224 1.00 95.25 73 LEU A CA 1
ATOM 563 C C . LEU A 1 73 ? -4.912 0.819 -0.432 1.00 95.25 73 LEU A C 1
ATOM 565 O O . LEU A 1 73 ? -4.270 1.251 0.526 1.00 95.25 73 LEU A O 1
ATOM 569 N N . LEU A 1 74 ? -4.456 0.836 -1.680 1.00 94.38 74 LEU A N 1
ATOM 570 C CA . LEU A 1 74 ? -3.195 1.440 -2.077 1.00 94.38 74 LEU A CA 1
ATOM 571 C C . LEU A 1 74 ? -3.468 2.870 -2.549 1.00 94.38 74 LEU A C 1
ATOM 573 O O . LEU A 1 74 ? -3.830 3.093 -3.701 1.00 94.38 74 LEU A O 1
ATOM 577 N N . ASP A 1 75 ? -3.317 3.837 -1.648 1.00 89.38 75 ASP A N 1
ATOM 578 C CA . ASP A 1 75 ? -3.745 5.217 -1.885 1.00 89.38 75 ASP A CA 1
ATOM 579 C C . ASP A 1 75 ? -2.549 6.173 -1.937 1.00 89.38 75 ASP A C 1
ATOM 581 O O . ASP A 1 75 ? -1.978 6.553 -0.912 1.00 89.38 75 ASP A O 1
ATOM 585 N N . THR A 1 76 ? -2.183 6.592 -3.150 1.00 84.88 76 THR A N 1
ATOM 586 C CA . THR A 1 76 ? -1.147 7.610 -3.388 1.00 84.88 76 THR A CA 1
ATOM 587 C C . THR A 1 76 ? -1.584 9.013 -2.959 1.00 84.88 76 THR A C 1
ATOM 589 O O . THR A 1 76 ? -0.734 9.888 -2.805 1.00 84.88 76 THR A O 1
ATOM 592 N N . GLY A 1 77 ? -2.880 9.253 -2.736 1.00 79.69 77 GLY A N 1
ATOM 593 C CA . GLY A 1 77 ? -3.423 10.498 -2.194 1.00 79.69 77 GLY A CA 1
ATOM 594 C C . GLY A 1 77 ? -3.262 10.631 -0.680 1.00 79.69 77 GLY A C 1
ATOM 595 O O . GLY A 1 77 ? -3.275 11.747 -0.157 1.00 79.69 77 GLY A O 1
ATOM 596 N N . SER A 1 78 ? -3.062 9.518 0.027 1.00 80.19 78 SER A N 1
ATOM 597 C CA . SER A 1 78 ? -2.876 9.523 1.475 1.00 80.19 78 SER A CA 1
ATOM 598 C C . SER A 1 78 ? -1.419 9.769 1.857 1.00 80.19 78 SER A C 1
ATOM 600 O O . SER A 1 78 ? -0.511 9.148 1.316 1.00 80.19 78 SER A O 1
ATOM 602 N N . ASN A 1 79 ? -1.171 10.622 2.848 1.00 81.44 79 ASN A N 1
ATOM 603 C CA . ASN A 1 79 ? 0.158 10.877 3.419 1.00 81.44 79 ASN A CA 1
ATOM 604 C C . ASN A 1 79 ? 0.475 10.011 4.654 1.00 81.44 79 ASN A C 1
ATOM 606 O O . ASN A 1 79 ? 1.544 10.168 5.241 1.00 81.44 79 ASN A O 1
ATOM 610 N N . ALA A 1 80 ? -0.437 9.126 5.058 1.00 84.50 80 ALA A N 1
ATOM 611 C CA . ALA A 1 80 ? -0.301 8.272 6.231 1.00 84.50 80 ALA A CA 1
ATOM 612 C C . ALA A 1 80 ? -0.958 6.907 6.001 1.00 84.50 80 ALA A C 1
ATOM 614 O O . ALA A 1 80 ? -1.815 6.737 5.131 1.00 84.50 80 ALA A O 1
ATOM 615 N N . HIS A 1 81 ? -0.575 5.911 6.797 1.00 91.81 81 HIS A N 1
ATOM 616 C CA . HIS A 1 81 ? -1.357 4.682 6.874 1.00 91.81 81 HIS A CA 1
ATOM 617 C C . HIS A 1 81 ? -2.550 4.873 7.799 1.00 91.81 81 HIS A C 1
ATOM 619 O O . HIS A 1 81 ? -2.412 5.430 8.891 1.00 91.81 81 HIS A O 1
ATOM 625 N N . VAL A 1 82 ? -3.704 4.369 7.379 1.00 91.00 82 VAL A N 1
ATOM 626 C CA . VAL A 1 82 ? -4.943 4.431 8.155 1.00 91.00 82 VAL A CA 1
ATOM 627 C C . VAL A 1 82 ? -5.449 3.019 8.371 1.00 91.00 82 VAL A C 1
ATOM 629 O O . VAL A 1 82 ? -5.356 2.181 7.477 1.00 91.00 82 VAL A O 1
ATOM 632 N N . LEU A 1 83 ? -5.977 2.750 9.556 1.00 92.31 83 LEU A N 1
ATOM 633 C CA . LEU A 1 83 ? -6.577 1.477 9.908 1.00 92.31 83 LEU A CA 1
ATOM 634 C C . LEU A 1 83 ? -7.944 1.718 10.542 1.00 92.31 83 LEU A C 1
ATOM 636 O O . LEU A 1 83 ? -8.098 2.604 11.373 1.00 92.31 83 LEU A O 1
ATOM 640 N N . TRP A 1 84 ? -8.922 0.906 10.176 1.00 90.25 84 TRP A N 1
ATOM 641 C CA . TRP A 1 84 ? -10.242 0.898 10.818 1.00 90.25 84 TRP A CA 1
ATOM 642 C C . TRP A 1 84 ? -10.686 -0.516 11.208 1.00 90.25 84 TRP A C 1
ATOM 644 O O . TRP A 1 84 ? -11.632 -0.697 11.966 1.00 90.25 84 TRP A O 1
ATOM 654 N N . ASP A 1 85 ? -9.989 -1.550 10.731 1.00 90.38 85 ASP A N 1
ATOM 655 C CA . ASP A 1 85 ? -10.233 -2.925 11.154 1.00 90.38 85 ASP A CA 1
ATOM 656 C C . ASP A 1 85 ? -9.525 -3.229 12.478 1.00 90.38 85 ASP A C 1
ATOM 658 O O . ASP A 1 85 ? -8.372 -3.664 12.525 1.00 90.38 85 ASP A O 1
ATOM 662 N N . THR A 1 86 ? -10.240 -3.016 13.581 1.00 87.12 86 THR A N 1
ATOM 663 C CA . THR A 1 86 ? -9.720 -3.238 14.939 1.00 87.12 86 THR A CA 1
ATOM 664 C C . THR A 1 86 ? -9.369 -4.696 15.230 1.00 87.12 86 THR A C 1
ATOM 666 O O . THR A 1 86 ? -8.616 -4.967 16.165 1.00 87.12 86 THR A O 1
ATOM 669 N N . ARG A 1 87 ? -9.819 -5.655 14.405 1.00 90.06 87 ARG A N 1
ATOM 670 C CA . ARG A 1 87 ? -9.409 -7.065 14.517 1.00 90.06 87 ARG A CA 1
ATOM 671 C C . ARG A 1 87 ? -7.935 -7.264 14.181 1.00 90.06 87 ARG A C 1
ATOM 673 O O . ARG A 1 87 ? -7.418 -8.346 14.436 1.00 90.06 87 ARG A O 1
ATOM 680 N N . LEU A 1 88 ? -7.268 -6.271 13.602 1.00 91.31 88 LEU A N 1
ATOM 681 C CA . LEU A 1 88 ? -5.835 -6.296 13.313 1.00 91.31 88 LEU A CA 1
ATOM 682 C C . LEU A 1 88 ? -4.991 -5.730 14.465 1.00 91.31 88 LEU A C 1
ATOM 684 O O . LEU A 1 88 ? -3.769 -5.714 14.372 1.00 91.31 88 LEU A O 1
ATOM 688 N N . LEU A 1 89 ? -5.635 -5.279 15.547 1.00 89.50 89 LEU A N 1
ATOM 689 C CA . LEU A 1 89 ? -4.967 -4.766 16.735 1.00 89.50 89 LEU A CA 1
ATOM 690 C C . LEU A 1 89 ? -4.787 -5.863 17.790 1.00 89.50 89 LEU A C 1
ATOM 692 O O . LEU A 1 89 ? -5.671 -6.688 18.047 1.00 89.50 89 LEU A O 1
ATOM 696 N N . ASP A 1 90 ? -3.635 -5.821 18.443 1.00 83.50 90 ASP A N 1
ATOM 697 C CA . ASP A 1 90 ? -3.292 -6.657 19.587 1.00 83.50 90 ASP A CA 1
ATOM 698 C C . ASP A 1 90 ? -3.633 -5.897 20.864 1.00 83.50 90 ASP A C 1
ATOM 700 O O . ASP A 1 90 ? -3.638 -4.667 20.875 1.00 83.50 90 ASP A O 1
ATOM 704 N N . SER A 1 91 ? -3.786 -6.594 21.991 1.00 72.62 91 SER A N 1
ATOM 705 C CA . SER A 1 91 ? -3.97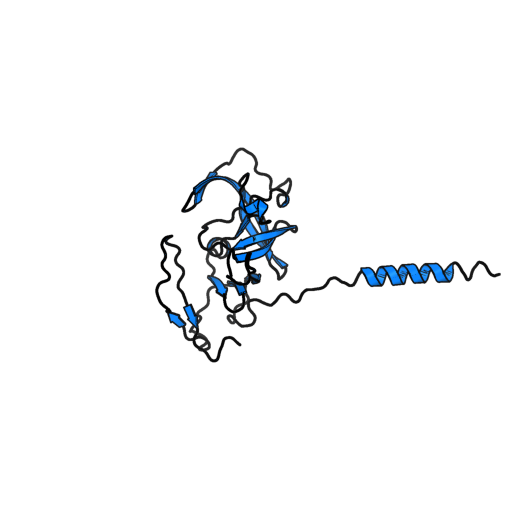0 -5.948 23.299 1.00 72.62 91 SER A CA 1
ATOM 706 C C . SER A 1 91 ? -2.855 -4.944 23.631 1.00 72.62 91 SER A C 1
ATOM 708 O O . SER A 1 91 ? -3.104 -3.954 24.310 1.00 72.62 91 SER A O 1
ATOM 710 N N . ALA A 1 92 ? -1.632 -5.195 23.145 1.00 70.12 92 ALA A N 1
ATOM 711 C CA . ALA A 1 92 ? -0.470 -4.318 23.303 1.00 70.12 92 ALA A CA 1
ATOM 712 C C . ALA A 1 92 ? -0.440 -3.139 22.310 1.00 70.12 92 ALA A C 1
ATOM 714 O O . ALA A 1 92 ? 0.302 -2.183 22.520 1.00 70.12 92 ALA A O 1
ATOM 715 N N . SER A 1 93 ? -1.233 -3.210 21.240 1.00 70.44 93 SER A N 1
ATOM 716 C CA . SER A 1 93 ? -1.335 -2.199 20.183 1.00 70.44 93 SER A CA 1
ATOM 717 C C . SER A 1 93 ? -2.649 -1.421 20.249 1.00 70.44 93 SER A C 1
ATOM 719 O O . SER A 1 93 ? -2.928 -0.628 19.354 1.00 70.44 93 SER A O 1
ATOM 721 N N . LEU A 1 94 ? -3.473 -1.646 21.279 1.00 68.00 94 LEU A N 1
ATOM 722 C CA . LEU A 1 94 ? -4.688 -0.871 21.482 1.00 68.00 94 LEU A CA 1
ATOM 723 C C . LEU A 1 94 ? -4.328 0.584 21.802 1.00 68.00 94 LEU A C 1
ATOM 725 O O . LEU A 1 94 ? -3.444 0.828 22.628 1.00 68.00 94 LEU A O 1
ATOM 729 N N . PRO A 1 95 ? -5.038 1.551 21.204 1.00 64.81 95 PRO A N 1
ATOM 730 C CA . PRO A 1 95 ? -4.943 2.939 21.608 1.00 64.81 95 PRO A CA 1
ATOM 731 C C . PRO A 1 95 ? -5.146 3.098 23.116 1.00 64.81 95 PRO A C 1
ATOM 733 O O . PRO A 1 95 ? -6.226 2.830 23.643 1.00 64.81 95 PRO A O 1
ATOM 736 N N . THR A 1 96 ? -4.127 3.570 23.831 1.00 58.06 96 THR A N 1
ATOM 737 C CA . THR A 1 96 ? -4.354 4.151 25.152 1.00 58.06 96 THR A CA 1
ATOM 738 C C . THR A 1 96 ? -5.038 5.491 24.900 1.00 58.06 96 THR A C 1
ATOM 740 O O . THR A 1 96 ? -4.495 6.344 24.200 1.00 58.06 96 THR A O 1
ATOM 743 N N . GLY A 1 97 ? -6.272 5.662 25.381 1.00 53.34 97 GLY A N 1
ATOM 744 C CA . GLY A 1 97 ? -7.179 6.775 25.038 1.00 53.34 97 GLY A CA 1
ATOM 745 C C . GLY A 1 97 ? -6.696 8.202 25.357 1.00 53.34 97 GLY A C 1
ATOM 746 O O . GLY A 1 97 ? -7.498 9.129 25.344 1.00 53.34 97 GLY A O 1
ATOM 747 N N . GLU A 1 98 ? -5.409 8.400 25.640 1.00 52.38 98 GLU A N 1
ATOM 748 C CA . GLU A 1 98 ? -4.781 9.669 26.009 1.00 52.38 98 GLU A CA 1
ATOM 749 C C . GLU A 1 98 ? -4.069 10.379 24.838 1.00 52.38 98 GLU A C 1
ATOM 751 O O . GLU A 1 98 ? -3.668 11.531 24.987 1.00 52.38 98 GLU A O 1
ATOM 756 N N . SER A 1 99 ? -3.940 9.764 23.651 1.00 58.75 99 SER A N 1
ATOM 757 C CA . SER A 1 99 ? -3.297 10.397 22.480 1.00 58.75 99 SER A CA 1
ATOM 758 C C . SER A 1 99 ? -4.157 10.326 21.215 1.00 58.75 99 SER A C 1
ATOM 760 O O . SER A 1 99 ? -3.821 9.658 20.237 1.00 58.75 99 SER A O 1
ATOM 762 N N . LEU A 1 100 ? -5.295 11.025 21.228 1.00 61.56 100 LEU A N 1
ATOM 763 C CA . LEU A 1 100 ? -6.006 11.344 19.990 1.00 61.56 100 LEU A CA 1
ATOM 764 C C . LEU A 1 100 ? -5.307 12.526 19.316 1.00 61.56 100 LEU A C 1
ATOM 766 O O . LEU A 1 100 ? -5.263 13.627 19.864 1.00 61.56 100 LEU A O 1
ATOM 770 N N . GLN A 1 101 ? -4.759 12.291 18.131 1.00 66.56 101 GLN A N 1
ATOM 771 C CA . GLN A 1 101 ? -4.217 13.325 17.257 1.00 66.56 101 GLN A CA 1
ATOM 772 C C . GLN A 1 101 ? -5.219 13.599 16.139 1.00 66.56 101 GLN A C 1
ATOM 774 O O . GLN A 1 101 ? -5.970 12.710 15.734 1.00 66.56 101 GLN A O 1
ATOM 779 N N . THR A 1 102 ? -5.244 14.829 15.633 1.00 68.62 102 THR A N 1
ATOM 780 C CA . THR A 1 102 ? -5.968 15.109 14.394 1.00 68.62 102 THR A CA 1
ATOM 781 C C . THR A 1 102 ? -5.149 14.551 13.239 1.00 68.62 102 THR A C 1
ATOM 783 O O . THR A 1 102 ? -3.998 14.942 13.046 1.00 68.62 102 THR A O 1
ATOM 786 N N 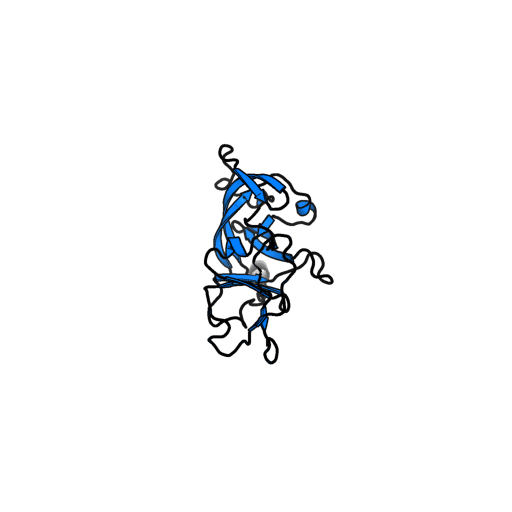. LEU A 1 103 ? -5.731 13.615 12.498 1.00 67.81 103 LEU A N 1
ATOM 787 C CA . LEU A 1 103 ? -5.225 13.208 11.200 1.00 67.81 103 LEU A CA 1
ATOM 788 C C . LEU A 1 103 ? -5.862 14.115 10.149 1.00 67.81 103 LEU A C 1
ATOM 790 O O . LEU A 1 103 ? -7.051 13.977 9.857 1.00 67.81 103 LEU A O 1
ATOM 794 N N . ASP A 1 104 ? -5.063 15.025 9.599 1.00 64.75 104 ASP A N 1
ATOM 795 C CA . ASP A 1 104 ? -5.456 15.874 8.479 1.00 64.75 104 ASP A CA 1
ATOM 796 C C . ASP A 1 104 ? -5.171 15.147 7.158 1.00 64.75 104 ASP A C 1
ATOM 798 O O . ASP A 1 104 ? -4.019 14.932 6.772 1.00 64.75 104 ASP A O 1
ATOM 802 N N . ALA A 1 105 ? -6.237 14.778 6.458 1.00 63.69 105 ALA A N 1
ATOM 803 C CA . ALA A 1 105 ? -6.208 14.339 5.073 1.00 63.69 105 ALA A CA 1
ATOM 804 C C . ALA A 1 105 ? -6.653 15.484 4.151 1.00 63.69 105 ALA A C 1
ATOM 806 O O . ALA A 1 105 ? -7.305 16.442 4.563 1.00 63.69 105 ALA A O 1
ATOM 807 N N . ILE A 1 106 ? -6.345 15.365 2.860 1.00 51.75 106 ILE A N 1
ATOM 808 C CA . ILE A 1 106 ? -6.650 16.401 1.857 1.00 51.75 106 ILE A CA 1
ATOM 809 C C . ILE A 1 106 ? -8.154 16.735 1.808 1.00 51.75 106 ILE A C 1
ATOM 811 O O . ILE A 1 106 ? -8.522 17.878 1.548 1.00 51.75 106 ILE A O 1
ATOM 815 N N . ALA A 1 107 ? -9.017 15.751 2.075 1.00 57.50 107 ALA A N 1
ATOM 816 C CA . ALA A 1 107 ? -10.472 15.881 1.981 1.00 57.50 107 ALA A CA 1
ATOM 817 C C . ALA A 1 107 ? -11.214 15.740 3.325 1.00 57.50 107 ALA A C 1
ATOM 819 O O . ALA A 1 107 ? -12.441 15.803 3.347 1.00 57.50 107 ALA A O 1
ATOM 820 N N . SER A 1 108 ? -10.510 15.507 4.437 1.00 62.75 108 SER A N 1
ATOM 821 C CA . SER A 1 108 ? -11.133 15.245 5.740 1.00 62.75 108 SER A CA 1
ATOM 822 C C . SER A 1 108 ? -10.139 15.442 6.878 1.00 62.75 108 SER A C 1
ATOM 824 O O . SER A 1 108 ? -8.950 15.211 6.702 1.00 62.75 108 SER A O 1
ATOM 826 N N . ALA A 1 109 ? -10.631 15.796 8.060 1.00 65.50 109 ALA A N 1
ATOM 827 C CA . ALA A 1 109 ? -9.870 15.719 9.297 1.00 65.50 109 ALA A CA 1
ATOM 828 C C . ALA A 1 109 ? -10.641 14.852 10.293 1.00 65.50 109 ALA A C 1
ATOM 830 O O . ALA A 1 109 ? -11.846 15.035 10.478 1.00 65.50 109 ALA A O 1
ATOM 831 N N . THR A 1 110 ? -9.960 13.912 10.942 1.00 72.75 110 THR A N 1
ATOM 832 C CA . THR A 1 110 ? -10.583 13.051 11.953 1.00 72.75 110 THR A CA 1
ATOM 833 C C . THR A 1 110 ? -9.674 12.858 13.154 1.00 72.75 110 THR A C 1
ATOM 835 O O . THR A 1 110 ? -8.454 13.002 13.062 1.00 72.75 110 THR A O 1
ATOM 838 N N . LYS A 1 111 ? -10.269 12.539 14.304 1.00 78.56 111 LYS A N 1
ATOM 839 C CA . LYS A 1 111 ? -9.497 12.118 15.470 1.00 78.56 111 LYS A CA 1
ATOM 840 C C . LYS A 1 111 ? -9.035 10.691 15.241 1.00 78.56 111 LYS A C 1
ATOM 842 O O . LYS A 1 111 ? -9.841 9.825 14.920 1.00 78.56 111 LYS A O 1
ATOM 847 N N . ALA A 1 112 ? -7.746 10.469 15.426 1.00 81.19 112 ALA A N 1
ATOM 848 C CA . ALA A 1 112 ? -7.141 9.165 15.275 1.00 81.19 112 ALA A CA 1
ATOM 849 C C . ALA A 1 112 ? -6.134 8.919 16.392 1.00 81.19 112 ALA A C 1
ATOM 851 O O . ALA A 1 112 ? -5.457 9.836 16.865 1.00 81.19 112 ALA A O 1
ATOM 852 N N . SER A 1 113 ? -5.997 7.662 16.783 1.00 83.12 113 SER A N 1
ATOM 853 C CA . SER A 1 113 ? -4.892 7.228 17.631 1.00 83.12 113 SER A CA 1
ATOM 854 C C . SER A 1 113 ? -3.799 6.633 16.767 1.00 83.12 113 SER A C 1
ATOM 856 O O . SER A 1 113 ? -4.090 5.875 15.847 1.00 83.12 113 SER A O 1
ATOM 858 N N . ASN A 1 114 ? -2.539 6.958 17.047 1.00 84.25 114 ASN A N 1
ATOM 859 C CA . ASN A 1 114 ? -1.441 6.296 16.355 1.00 84.25 114 ASN A CA 1
ATOM 860 C C . ASN A 1 114 ? -1.027 5.015 17.087 1.00 84.25 114 ASN A C 1
ATOM 862 O O . ASN A 1 114 ? -1.052 4.946 18.314 1.00 84.25 114 ASN A O 1
ATOM 866 N N . VAL A 1 115 ? -0.648 4.006 16.314 1.00 88.19 115 VAL A N 1
ATOM 867 C CA . VAL A 1 115 ? -0.160 2.714 16.798 1.00 88.19 115 VAL A CA 1
ATOM 868 C C . VAL A 1 115 ? 0.997 2.267 15.909 1.00 88.19 115 VAL A C 1
ATOM 870 O O . VAL A 1 115 ? 1.040 2.598 14.722 1.00 88.19 115 VAL A O 1
ATOM 873 N N . MET A 1 116 ? 1.950 1.527 16.471 1.00 91.00 116 MET A N 1
ATOM 874 C CA . MET A 1 116 ? 2.996 0.869 15.687 1.00 91.00 116 MET A CA 1
ATOM 875 C C . MET A 1 116 ? 2.567 -0.575 15.436 1.00 91.00 116 MET A C 1
ATOM 877 O O . MET A 1 116 ? 2.369 -1.324 16.391 1.00 91.00 116 MET A O 1
ATOM 881 N N . LEU A 1 117 ? 2.420 -0.952 14.169 1.00 93.25 117 LEU A N 1
ATOM 882 C CA . LEU A 1 117 ? 2.013 -2.294 13.757 1.00 93.25 117 LEU A CA 1
ATOM 883 C C . LEU A 1 117 ? 3.036 -2.876 12.798 1.00 93.25 117 LEU A C 1
ATOM 885 O O . LEU A 1 117 ? 3.679 -2.166 12.022 1.00 93.25 117 LEU A O 1
ATOM 889 N N . SER A 1 118 ? 3.172 -4.189 12.857 1.00 95.25 118 SER A N 1
ATOM 890 C CA . SER A 1 118 ? 3.965 -4.938 11.908 1.00 95.25 118 SER A CA 1
ATOM 891 C C . SER A 1 118 ? 3.193 -5.102 10.603 1.00 95.25 118 SER A C 1
ATOM 893 O O . SER A 1 118 ? 2.096 -5.650 10.604 1.00 95.25 118 SER A O 1
ATOM 895 N N . LEU A 1 119 ? 3.763 -4.638 9.496 1.00 96.19 119 LEU A N 1
ATOM 896 C CA . LEU A 1 119 ? 3.264 -4.830 8.143 1.00 96.19 119 LEU A CA 1
ATOM 897 C C . LEU A 1 119 ? 4.166 -5.832 7.423 1.00 96.19 119 LEU A C 1
ATOM 899 O O . LEU A 1 119 ? 5.356 -5.576 7.238 1.00 96.19 119 LEU A O 1
ATOM 903 N N . THR A 1 120 ? 3.601 -6.959 7.009 1.00 96.25 120 THR A N 1
ATOM 904 C CA . THR A 1 120 ? 4.319 -8.018 6.300 1.00 96.25 120 THR A CA 1
ATOM 905 C C . THR A 1 120 ? 3.827 -8.127 4.868 1.00 96.25 120 THR A C 1
ATOM 907 O O . THR A 1 120 ? 2.621 -8.179 4.618 1.00 96.25 120 THR A O 1
ATOM 910 N N . ASP A 1 121 ? 4.768 -8.149 3.933 1.00 93.19 121 ASP A N 1
ATOM 911 C CA . ASP A 1 121 ? 4.483 -8.202 2.504 1.00 93.19 121 ASP A CA 1
ATOM 912 C C . ASP A 1 121 ? 4.329 -9.638 1.969 1.00 93.19 121 ASP A C 1
ATOM 914 O O . ASP A 1 121 ? 4.497 -10.619 2.698 1.00 93.19 121 ASP A O 1
ATOM 918 N N . GLY A 1 122 ? 4.036 -9.779 0.671 1.00 86.12 122 GLY A N 1
ATOM 919 C CA . GLY A 1 122 ? 3.859 -11.093 0.039 1.00 86.12 122 GLY A CA 1
ATOM 920 C C . GLY A 1 122 ? 5.122 -11.967 0.041 1.00 86.12 122 GLY A C 1
ATOM 921 O O . GLY A 1 122 ? 5.029 -13.184 -0.095 1.00 86.12 122 GLY A O 1
ATOM 922 N N . ALA A 1 123 ? 6.303 -11.374 0.234 1.00 86.75 123 ALA A N 1
ATOM 923 C CA . ALA A 1 123 ? 7.575 -12.080 0.364 1.00 86.75 123 ALA A CA 1
ATOM 924 C C . ALA A 1 123 ? 7.929 -12.418 1.829 1.00 86.75 123 ALA A C 1
ATOM 926 O O . ALA A 1 123 ? 9.043 -12.869 2.097 1.00 86.75 123 ALA A O 1
ATOM 927 N N . ASN A 1 124 ? 6.994 -12.233 2.769 1.00 89.75 124 ASN A N 1
ATOM 928 C CA . ASN A 1 124 ? 7.183 -12.379 4.215 1.00 89.75 124 ASN A CA 1
ATOM 929 C C . ASN A 1 124 ? 8.234 -11.428 4.815 1.00 89.75 124 ASN A C 1
ATOM 931 O O . ASN A 1 124 ? 8.828 -11.731 5.852 1.00 89.75 124 ASN A O 1
ATOM 935 N N . ARG A 1 125 ? 8.484 -10.274 4.186 1.00 91.88 125 ARG A N 1
ATOM 936 C CA . ARG A 1 125 ? 9.325 -9.224 4.769 1.00 91.88 125 ARG A CA 1
ATOM 937 C C . ARG A 1 125 ? 8.488 -8.371 5.696 1.00 91.88 125 ARG A C 1
ATOM 939 O O . ARG A 1 125 ? 7.408 -7.923 5.324 1.00 91.88 125 ARG A O 1
ATOM 946 N N . GLN A 1 126 ? 9.006 -8.158 6.897 1.00 94.44 126 GLN A N 1
ATOM 947 C CA . GLN A 1 126 ? 8.292 -7.505 7.978 1.00 94.44 126 GLN A CA 1
ATOM 948 C C . GLN A 1 126 ? 8.807 -6.079 8.197 1.00 94.44 126 GLN A C 1
ATOM 950 O O . GLN A 1 126 ? 10.015 -5.846 8.263 1.00 94.44 126 GLN A O 1
ATOM 955 N N . HIS A 1 127 ? 7.884 -5.132 8.354 1.00 93.19 127 HIS A N 1
ATOM 956 C CA . HIS A 1 127 ? 8.179 -3.716 8.540 1.00 93.19 127 HIS A CA 1
ATOM 957 C C . HIS A 1 127 ? 7.343 -3.140 9.672 1.00 93.19 127 HIS A C 1
ATOM 959 O O . HIS A 1 127 ? 6.119 -3.184 9.629 1.00 93.19 127 HIS A O 1
ATOM 965 N N . LEU A 1 128 ? 7.989 -2.537 10.666 1.00 93.56 128 LEU A N 1
ATOM 966 C CA . LEU A 1 128 ? 7.268 -1.809 11.702 1.00 93.56 128 LEU A CA 1
ATOM 967 C C . LEU A 1 128 ? 6.826 -0.448 11.151 1.00 93.56 128 LEU A C 1
ATOM 969 O O . LEU A 1 128 ? 7.665 0.368 10.771 1.00 93.56 128 LEU A O 1
ATOM 973 N N . GLN A 1 129 ? 5.519 -0.208 11.109 1.00 93.25 129 GLN A N 1
ATOM 974 C CA . GLN A 1 129 ? 4.921 0.981 10.510 1.00 93.25 129 GLN A CA 1
ATOM 975 C C . GLN A 1 129 ? 3.957 1.668 11.473 1.00 93.25 129 GLN A C 1
ATOM 977 O O . GLN A 1 129 ? 3.315 1.026 12.304 1.00 93.25 129 GLN A O 1
ATOM 982 N N . ARG A 1 130 ? 3.846 2.993 11.352 1.00 90.44 130 ARG A N 1
ATOM 983 C CA . ARG A 1 130 ? 2.849 3.767 12.094 1.00 90.44 130 ARG A CA 1
ATOM 984 C C . ARG A 1 130 ? 1.519 3.731 11.349 1.00 90.44 130 ARG A C 1
ATOM 986 O O . ARG A 1 130 ? 1.473 4.113 10.185 1.00 90.44 130 ARG A O 1
ATOM 993 N N . PHE A 1 131 ? 0.452 3.364 12.044 1.00 91.50 131 PHE A N 1
ATOM 994 C CA . PHE A 1 131 ? -0.923 3.459 11.562 1.00 91.50 131 PHE A CA 1
ATOM 995 C C . PHE A 1 131 ? -1.714 4.445 12.407 1.00 91.50 131 PHE A C 1
ATOM 997 O O . PHE A 1 131 ? -1.518 4.526 13.618 1.00 91.50 131 PHE A O 1
ATOM 1004 N N . TYR A 1 132 ? -2.622 5.169 11.763 1.00 88.94 132 TYR A N 1
ATOM 1005 C CA . TYR A 1 132 ? -3.641 5.974 12.420 1.00 88.94 132 TYR A CA 1
ATOM 1006 C C . TYR A 1 132 ? -4.947 5.184 12.446 1.00 88.94 132 TYR A C 1
ATOM 1008 O O . TYR A 1 132 ? -5.501 4.864 11.397 1.00 88.94 132 TYR A O 1
ATOM 1016 N N . VAL A 1 133 ? -5.413 4.844 13.642 1.00 88.31 133 VAL A N 1
ATOM 1017 C CA . VAL A 1 133 ? -6.645 4.089 13.860 1.00 88.31 133 VAL A CA 1
ATOM 1018 C C . VAL A 1 133 ? -7.822 5.050 13.931 1.00 88.31 133 VAL A C 1
ATOM 1020 O O . VAL A 1 133 ? -7.773 6.017 14.694 1.00 88.31 133 VAL A O 1
ATOM 1023 N N . ILE A 1 134 ? -8.860 4.770 13.148 1.00 85.12 134 ILE A N 1
ATOM 1024 C CA . ILE A 1 134 ? -10.130 5.500 13.134 1.00 85.12 134 ILE A CA 1
ATOM 1025 C C . ILE A 1 134 ? -11.287 4.528 13.360 1.00 85.12 134 ILE A C 1
ATOM 1027 O O . ILE A 1 134 ? -11.178 3.351 13.021 1.00 85.12 134 ILE A O 1
ATOM 1031 N N . ASP A 1 135 ? -12.388 5.026 13.918 1.00 73.56 135 ASP A N 1
ATOM 1032 C CA . ASP A 1 135 ? -13.429 4.148 14.453 1.00 73.56 135 ASP A CA 1
ATOM 1033 C C . ASP A 1 135 ? -14.280 3.481 13.361 1.00 73.56 135 ASP A C 1
ATOM 1035 O O . ASP A 1 135 ? -14.552 2.292 13.487 1.00 73.56 135 ASP A O 1
ATOM 1039 N N . GLU A 1 136 ? -14.655 4.177 12.273 1.00 70.88 136 GLU A N 1
ATOM 1040 C CA . GLU A 1 136 ? -15.477 3.601 11.190 1.00 70.88 136 GLU A CA 1
ATOM 1041 C C . GLU A 1 136 ? -15.313 4.321 9.832 1.00 70.88 136 GLU A C 1
ATOM 1043 O O . GLU A 1 136 ? -15.047 5.523 9.759 1.00 70.88 136 GLU A O 1
ATOM 1048 N N . THR A 1 137 ? -15.522 3.586 8.731 1.00 76.25 137 THR A N 1
ATOM 1049 C CA . THR A 1 137 ? -15.617 4.122 7.358 1.00 76.25 137 THR A CA 1
ATOM 1050 C C . THR A 1 137 ? -16.536 3.251 6.490 1.00 76.25 137 THR A C 1
ATOM 1052 O O . THR A 1 137 ? -16.540 2.028 6.656 1.00 76.25 137 THR A O 1
ATOM 1055 N N . PRO A 1 138 ? -17.272 3.816 5.507 1.00 76.69 138 PRO A N 1
ATOM 1056 C CA . PRO A 1 138 ? -18.057 3.031 4.548 1.00 76.69 138 PRO A CA 1
ATOM 1057 C C . PRO A 1 138 ? -17.248 1.959 3.799 1.00 76.69 138 PRO A C 1
ATOM 1059 O O . PRO A 1 138 ? -17.802 0.946 3.377 1.00 76.69 138 PRO A O 1
ATOM 1062 N N . LEU A 1 139 ? -15.929 2.145 3.674 1.00 81.25 139 LEU A N 1
ATOM 1063 C CA . LEU A 1 139 ? -15.021 1.207 3.003 1.00 81.25 139 LEU A CA 1
ATOM 1064 C C . LEU A 1 139 ? -14.920 -0.150 3.718 1.00 81.25 139 LEU A C 1
ATOM 1066 O O . LEU A 1 139 ? -14.560 -1.146 3.090 1.00 81.25 139 LEU A O 1
ATOM 1070 N N . MET A 1 140 ? -15.309 -0.224 4.996 1.00 81.62 140 MET A N 1
ATOM 1071 C CA . MET A 1 140 ? -15.428 -1.488 5.729 1.00 81.62 140 MET A CA 1
ATOM 1072 C C . MET A 1 140 ? -16.435 -2.439 5.086 1.00 81.62 140 MET A C 1
ATOM 1074 O O . MET A 1 140 ? -16.193 -3.643 5.026 1.00 81.62 140 MET A O 1
ATOM 1078 N N . ALA A 1 141 ? -17.544 -1.910 4.560 1.00 83.12 141 ALA A N 1
ATOM 1079 C CA . ALA A 1 141 ? -18.568 -2.717 3.900 1.00 83.12 141 ALA A CA 1
ATOM 1080 C C . ALA A 1 141 ? -18.05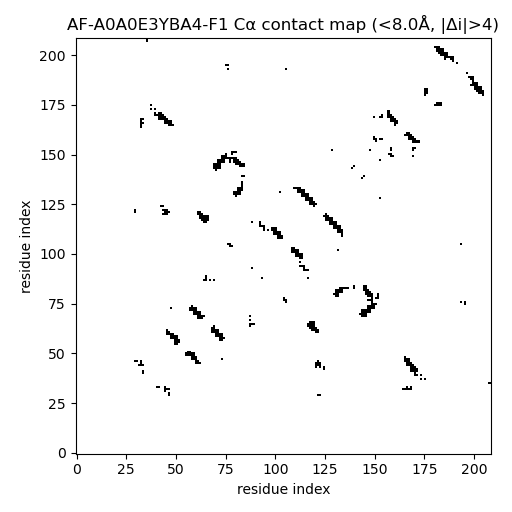3 -3.370 2.605 1.00 83.12 141 ALA A C 1
ATOM 1082 O O . ALA A 1 141 ? -18.581 -4.393 2.177 1.00 83.12 141 ALA A O 1
ATOM 1083 N N . LEU A 1 142 ? -16.995 -2.807 2.012 1.00 83.69 142 LEU A N 1
ATOM 1084 C CA . LEU A 1 142 ? -16.306 -3.336 0.832 1.00 83.69 142 LEU A CA 1
ATOM 1085 C C . LEU A 1 142 ? -15.157 -4.300 1.196 1.00 83.69 142 LEU A C 1
ATOM 1087 O O . LEU A 1 142 ? -14.417 -4.761 0.323 1.00 83.69 142 LEU A O 1
ATOM 1091 N N . GLY A 1 143 ? -15.003 -4.618 2.486 1.00 90.19 143 GLY A N 1
ATOM 1092 C CA . GLY A 1 143 ? -14.024 -5.576 2.993 1.00 90.19 143 GLY A CA 1
ATOM 1093 C C . GLY A 1 143 ? -12.597 -5.041 3.094 1.00 90.19 143 GLY A C 1
ATOM 1094 O O . GLY A 1 143 ? -11.682 -5.830 3.316 1.00 90.19 143 GLY A O 1
ATOM 1095 N N . TYR A 1 144 ? -12.384 -3.734 2.929 1.00 93.06 144 TYR A N 1
ATOM 1096 C CA . TYR A 1 144 ? -11.082 -3.121 3.180 1.00 93.06 144 TYR A CA 1
ATOM 1097 C C . TYR A 1 144 ? -10.841 -2.977 4.682 1.00 93.06 144 TYR A C 1
ATOM 1099 O O . TYR A 1 144 ? -11.771 -2.688 5.436 1.00 93.06 144 TYR A O 1
ATOM 1107 N N . SER A 1 145 ? -9.591 -3.136 5.107 1.00 94.88 145 SER A N 1
ATOM 1108 C CA . SER A 1 145 ? -9.162 -3.010 6.505 1.00 94.88 145 SER A CA 1
ATOM 1109 C C . SER A 1 145 ? -8.506 -1.660 6.820 1.00 94.88 145 SER A C 1
ATOM 1111 O O . SER A 1 145 ? -8.427 -1.258 7.985 1.00 94.88 145 SER A O 1
ATOM 1113 N N . GLY A 1 146 ? -8.041 -0.953 5.788 1.00 93.44 146 GLY A N 1
ATOM 1114 C CA . GLY A 1 146 ? -7.335 0.312 5.927 1.00 93.44 146 GLY A CA 1
ATOM 1115 C C . GLY A 1 146 ? -6.758 0.839 4.613 1.00 93.44 146 GLY A C 1
ATOM 1116 O O . GLY A 1 146 ? -7.053 0.328 3.531 1.00 93.44 146 GLY A O 1
ATOM 1117 N N . ILE A 1 147 ? -5.893 1.844 4.740 1.00 93.62 147 ILE A N 1
ATOM 1118 C CA . ILE A 1 147 ? -5.106 2.461 3.668 1.00 93.62 147 ILE A CA 1
ATOM 1119 C C . ILE A 1 147 ? -3.617 2.229 3.931 1.00 93.62 147 ILE A C 1
ATOM 1121 O O . ILE A 1 147 ? -3.113 2.526 5.018 1.00 93.62 147 ILE A O 1
ATOM 1125 N N . VAL A 1 148 ? -2.900 1.778 2.905 1.00 95.38 148 VAL A N 1
ATOM 1126 C CA . VAL A 1 148 ? -1.444 1.865 2.799 1.00 95.38 148 VAL A CA 1
ATOM 1127 C C . VAL A 1 148 ? -1.106 3.001 1.838 1.00 95.38 148 VAL A C 1
ATOM 1129 O O . VAL A 1 148 ? -1.565 3.044 0.701 1.00 95.38 148 VAL A O 1
ATOM 1132 N N . SER A 1 149 ? -0.272 3.918 2.318 1.00 92.19 149 SER A N 1
ATOM 1133 C CA . SER A 1 149 ? 0.238 5.064 1.567 1.00 92.19 149 SER A CA 1
ATOM 1134 C C . SER A 1 149 ? 1.612 4.700 0.994 1.00 92.19 149 SER A C 1
ATOM 1136 O O . SER A 1 149 ? 2.542 4.487 1.781 1.00 92.19 149 SER A O 1
ATOM 1138 N N . PRO A 1 150 ? 1.780 4.611 -0.336 1.00 91.94 150 PRO A N 1
ATOM 1139 C CA . PRO A 1 150 ? 3.062 4.279 -0.961 1.00 91.94 150 PRO A CA 1
ATOM 1140 C C . PRO A 1 150 ? 4.218 5.178 -0.509 1.00 91.94 150 PRO A C 1
ATOM 1142 O O . PRO A 1 150 ? 5.300 4.690 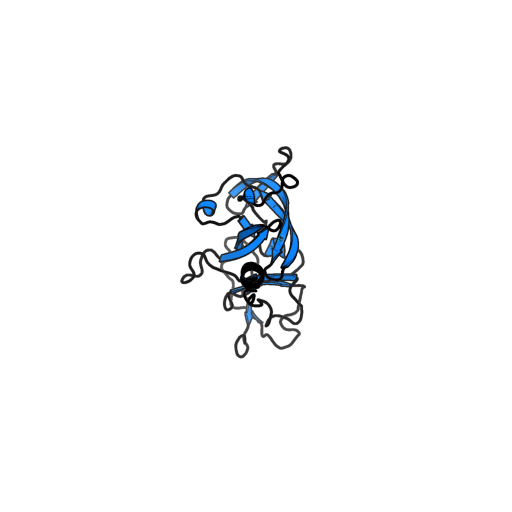-0.185 1.00 91.94 150 PRO A O 1
ATOM 1145 N N . GLN A 1 151 ? 3.980 6.487 -0.431 1.00 86.00 151 GLN A N 1
ATOM 1146 C CA . GLN A 1 151 ? 4.972 7.475 -0.014 1.00 86.00 151 GLN A CA 1
ATOM 1147 C C . GLN A 1 151 ? 5.329 7.351 1.467 1.00 86.00 151 GLN A C 1
ATOM 1149 O O . GLN A 1 151 ? 6.497 7.479 1.831 1.00 86.00 151 GLN A O 1
ATOM 1154 N N . PHE A 1 152 ? 4.345 7.060 2.322 1.00 88.12 152 PHE A N 1
ATOM 1155 C CA . PHE A 1 152 ? 4.592 6.895 3.750 1.00 88.12 152 PHE A CA 1
ATOM 1156 C C . PHE A 1 152 ? 5.363 5.601 4.027 1.00 88.12 152 PHE A C 1
ATOM 1158 O O . PHE A 1 152 ? 6.282 5.597 4.842 1.00 88.12 152 PHE A O 1
ATOM 1165 N N . LEU A 1 153 ? 5.051 4.530 3.283 1.00 92.62 153 LEU A N 1
ATOM 1166 C CA . LEU A 1 153 ? 5.766 3.256 3.363 1.00 92.62 153 LEU A CA 1
ATOM 1167 C C . LEU A 1 153 ? 7.217 3.384 2.881 1.00 92.62 153 LEU A C 1
ATOM 1169 O O . LEU A 1 153 ? 8.122 2.790 3.468 1.00 92.62 153 LEU A O 1
ATOM 1173 N N . ALA A 1 154 ? 7.443 4.157 1.814 1.00 90.00 154 ALA A N 1
ATOM 1174 C CA . ALA A 1 154 ? 8.768 4.348 1.238 1.00 90.00 154 ALA A CA 1
ATOM 1175 C C . ALA A 1 154 ? 9.700 5.182 2.127 1.00 90.00 154 ALA A C 1
ATOM 1177 O O . ALA A 1 154 ? 10.896 4.894 2.185 1.00 90.00 154 ALA A O 1
ATOM 1178 N N . GLN A 1 155 ? 9.184 6.175 2.854 1.00 86.06 155 GLN A N 1
ATOM 1179 C CA . GLN A 1 155 ? 10.009 7.107 3.630 1.00 86.06 155 GLN A CA 1
ATOM 1180 C C . GLN A 1 155 ? 11.073 7.770 2.728 1.00 86.06 155 GLN A C 1
ATOM 1182 O O . GLN A 1 155 ? 10.734 8.487 1.793 1.00 86.06 155 GLN A O 1
ATOM 1187 N N . GLU A 1 156 ? 12.364 7.526 2.975 1.00 83.88 156 GLU A N 1
ATOM 1188 C CA . GLU A 1 156 ? 13.463 8.051 2.156 1.00 83.88 156 GLU A CA 1
ATOM 1189 C C . GLU A 1 156 ? 13.728 7.238 0.875 1.00 83.88 156 GLU A C 1
ATOM 1191 O O . GLU A 1 156 ? 14.496 7.678 0.013 1.00 83.88 156 GLU A O 1
ATOM 1196 N N . LYS A 1 157 ? 13.108 6.062 0.746 1.00 87.25 157 LYS A N 1
ATOM 1197 C CA . LYS A 1 157 ? 13.230 5.150 -0.395 1.00 87.25 157 LYS A CA 1
ATOM 1198 C C . LYS A 1 157 ? 12.323 5.572 -1.552 1.00 87.25 157 LYS A C 1
ATOM 1200 O O . LYS A 1 157 ? 11.647 6.596 -1.494 1.00 87.25 157 LYS A O 1
ATOM 1205 N N . VAL A 1 158 ? 12.310 4.782 -2.621 1.00 83.81 158 VAL A N 1
ATOM 1206 C CA . VAL A 1 158 ? 11.438 5.011 -3.779 1.00 83.81 158 VAL A CA 1
ATOM 1207 C C . VAL A 1 158 ? 10.283 4.020 -3.735 1.00 83.81 158 VAL A C 1
ATOM 1209 O O . VAL A 1 158 ? 10.505 2.834 -3.504 1.00 83.81 158 VAL A O 1
ATOM 1212 N N . SER A 1 159 ? 9.061 4.507 -3.955 1.00 86.56 159 SER A N 1
ATOM 1213 C CA . SER A 1 159 ? 7.887 3.671 -4.225 1.00 86.56 159 SER A CA 1
ATOM 1214 C C . SER A 1 159 ? 7.611 3.645 -5.722 1.00 86.56 159 SER A C 1
ATOM 1216 O O . SER A 1 159 ? 7.712 4.672 -6.394 1.00 86.56 159 SER A O 1
ATOM 1218 N N . LEU A 1 160 ? 7.267 2.472 -6.241 1.00 84.31 160 LEU A N 1
ATOM 1219 C CA . LEU A 1 160 ? 6.911 2.273 -7.638 1.00 84.31 160 LEU A CA 1
ATOM 1220 C C . LEU A 1 160 ? 5.631 1.458 -7.738 1.00 84.31 160 LEU A C 1
ATOM 1222 O O . LEU A 1 160 ? 5.477 0.451 -7.049 1.00 84.31 160 LEU A O 1
ATOM 1226 N N . ILE A 1 161 ? 4.735 1.909 -8.613 1.00 85.44 161 ILE A N 1
ATOM 1227 C CA . ILE A 1 161 ? 3.516 1.200 -8.989 1.00 85.44 161 ILE A 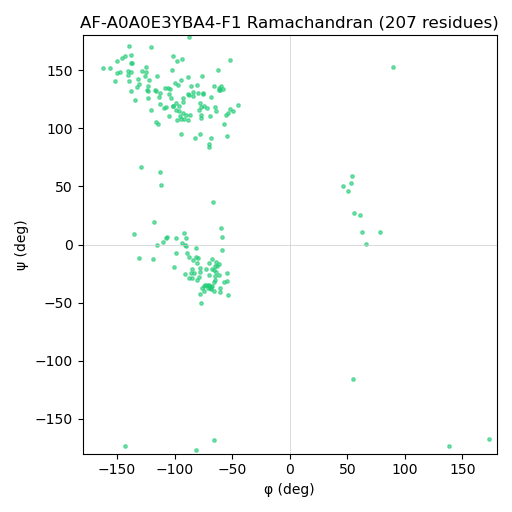CA 1
ATOM 1228 C C . ILE A 1 161 ? 3.584 0.967 -10.494 1.00 85.44 161 ILE A C 1
ATOM 1230 O O . ILE A 1 161 ? 3.602 1.918 -11.276 1.00 85.44 161 ILE A O 1
ATOM 1234 N N . ASP A 1 162 ? 3.640 -0.298 -10.878 1.00 80.56 162 ASP A N 1
ATOM 1235 C CA . ASP A 1 162 ? 3.545 -0.750 -12.253 1.00 80.56 162 ASP A CA 1
ATOM 1236 C C . ASP A 1 162 ? 2.104 -1.193 -12.526 1.00 80.56 162 ASP A C 1
ATOM 1238 O O . ASP A 1 162 ? 1.652 -2.233 -12.050 1.00 80.56 162 ASP A O 1
ATOM 1242 N N . PHE A 1 163 ? 1.370 -0.382 -13.287 1.00 80.06 163 PHE A N 1
ATOM 1243 C CA . PHE A 1 163 ? -0.014 -0.667 -13.674 1.00 80.06 163 PHE A CA 1
ATOM 1244 C C . PHE A 1 163 ? -0.138 -1.664 -14.834 1.00 80.06 163 PHE A C 1
ATOM 1246 O O . PHE A 1 163 ? -1.252 -2.099 -15.143 1.00 80.06 163 PHE A O 1
ATOM 1253 N N . LYS A 1 164 ? 0.962 -1.985 -15.529 1.00 79.31 164 LYS A N 1
ATOM 1254 C CA . LYS A 1 164 ? 0.963 -2.991 -16.595 1.00 79.31 164 LYS A CA 1
ATOM 1255 C C . LYS A 1 164 ? 0.960 -4.381 -15.973 1.00 79.31 164 LYS A C 1
ATOM 1257 O O . LYS A 1 164 ? 0.101 -5.188 -16.320 1.00 79.31 164 LYS A O 1
ATOM 1262 N N . ASP A 1 165 ? 1.882 -4.604 -15.042 1.00 82.00 165 ASP A N 1
ATOM 1263 C CA . ASP A 1 165 ? 2.079 -5.902 -14.393 1.00 82.00 165 ASP A CA 1
ATOM 1264 C C . ASP A 1 165 ? 1.392 -5.985 -13.020 1.00 82.00 165 ASP A C 1
ATOM 1266 O O . ASP A 1 165 ? 1.537 -6.976 -12.305 1.00 82.00 165 ASP A O 1
ATOM 1270 N N . ASP A 1 166 ? 0.635 -4.947 -12.653 1.00 88.62 166 ASP A N 1
ATOM 1271 C CA . ASP A 1 166 ? -0.131 -4.841 -11.412 1.00 88.62 166 ASP A CA 1
ATOM 1272 C C . ASP A 1 166 ? 0.744 -5.106 -10.177 1.00 88.62 166 ASP A C 1
ATOM 1274 O O . ASP A 1 166 ? 0.475 -5.948 -9.320 1.00 88.62 166 ASP A O 1
ATOM 1278 N N . CYS A 1 167 ? 1.853 -4.374 -10.105 1.00 87.88 167 CYS A N 1
ATOM 1279 C CA . CYS A 1 167 ? 2.907 -4.558 -9.119 1.00 87.88 167 CYS A CA 1
ATOM 1280 C C . CYS A 1 167 ? 3.148 -3.277 -8.321 1.00 87.88 167 CYS A C 1
ATOM 1282 O O . CYS A 1 167 ? 3.249 -2.188 -8.876 1.00 87.88 167 CYS A O 1
ATOM 1284 N N . PHE A 1 168 ? 3.300 -3.410 -7.007 1.00 90.12 168 PHE A N 1
ATOM 1285 C CA . PHE A 1 168 ? 3.735 -2.337 -6.122 1.00 90.12 168 PHE A CA 1
ATOM 1286 C C . PHE A 1 168 ? 4.983 -2.777 -5.367 1.00 90.12 168 PHE A C 1
ATOM 1288 O O . PHE A 1 168 ? 5.019 -3.864 -4.788 1.00 90.12 168 PHE A O 1
ATOM 1295 N N . PHE A 1 169 ? 6.008 -1.932 -5.336 1.00 90.00 169 PHE A N 1
ATOM 1296 C CA . PHE A 1 169 ? 7.194 -2.199 -4.535 1.00 90.00 169 PHE A CA 1
ATOM 1297 C C . PHE A 1 169 ? 7.874 -0.927 -4.037 1.00 90.00 169 PHE A C 1
ATOM 1299 O O . PHE A 1 169 ? 7.721 0.166 -4.582 1.00 90.00 169 PHE A O 1
ATOM 1306 N N . VAL A 1 170 ? 8.650 -1.101 -2.971 1.00 89.62 170 VAL A N 1
ATOM 1307 C CA . VAL A 1 170 ? 9.555 -0.095 -2.420 1.00 89.62 170 VAL A CA 1
ATOM 1308 C C . VAL A 1 170 ? 10.972 -0.628 -2.539 1.00 89.62 170 VAL A C 1
ATOM 1310 O O . VAL A 1 170 ? 11.237 -1.768 -2.157 1.00 89.62 170 VAL A O 1
ATOM 1313 N N . SER A 1 171 ? 11.898 0.192 -3.020 1.00 86.31 171 SER A N 1
ATOM 1314 C CA . SER A 1 171 ? 13.314 -0.161 -3.145 1.00 86.31 171 SER A CA 1
ATOM 1315 C C . SER A 1 171 ? 14.205 0.991 -2.708 1.00 86.31 171 SER A C 1
ATOM 1317 O O . SER A 1 171 ? 13.771 2.143 -2.675 1.00 86.31 171 SER A O 1
ATOM 1319 N N . GLU A 1 172 ? 15.480 0.704 -2.443 1.00 85.81 172 GLU A N 1
ATOM 1320 C CA . GLU A 1 172 ? 16.488 1.764 -2.337 1.00 85.81 172 GLU A CA 1
ATOM 1321 C C . GLU A 1 172 ? 16.463 2.673 -3.570 1.00 85.81 172 GLU A C 1
ATOM 1323 O O . GLU A 1 172 ? 15.981 2.285 -4.637 1.00 85.81 172 GLU A O 1
ATOM 1328 N N . ARG A 1 173 ? 16.984 3.893 -3.425 1.00 80.75 173 ARG A N 1
ATOM 1329 C CA . ARG A 1 173 ? 17.126 4.811 -4.559 1.00 80.75 173 ARG A CA 1
ATOM 1330 C C . ARG A 1 173 ? 18.035 4.183 -5.612 1.00 80.75 173 ARG A C 1
ATOM 1332 O O . ARG A 1 173 ? 19.114 3.693 -5.294 1.00 80.75 173 ARG A O 1
ATOM 1339 N N . PHE A 1 174 ? 17.607 4.238 -6.863 1.00 74.75 174 PHE A N 1
ATOM 1340 C CA . PHE A 1 174 ? 18.366 3.764 -8.013 1.00 74.75 174 PHE A CA 1
ATOM 1341 C C . PHE A 1 174 ? 18.239 4.772 -9.153 1.00 74.75 174 PHE A C 1
ATOM 1343 O O . PHE A 1 174 ? 17.277 5.538 -9.205 1.00 74.75 174 PHE A O 1
ATOM 1350 N N . ASP A 1 175 ? 19.211 4.762 -10.062 1.00 70.19 175 ASP A N 1
ATOM 1351 C CA . ASP A 1 175 ? 19.125 5.492 -11.323 1.00 70.19 175 ASP A CA 1
ATOM 1352 C C . ASP A 1 175 ? 18.494 4.572 -12.384 1.00 70.19 175 ASP A C 1
ATOM 1354 O O . ASP A 1 175 ? 19.127 3.587 -12.779 1.00 70.19 175 ASP A O 1
ATOM 1358 N N . PRO A 1 176 ? 17.263 4.847 -12.856 1.00 62.50 176 PRO A N 1
ATOM 1359 C CA . PRO A 1 176 ? 16.644 4.028 -13.891 1.00 62.50 176 PRO A CA 1
ATOM 1360 C C . PRO A 1 176 ? 17.405 4.113 -15.226 1.00 62.50 176 PRO A C 1
ATOM 1362 O O . PRO A 1 176 ? 17.429 3.143 -15.977 1.00 62.50 176 PRO A O 1
ATOM 1365 N N . GLY A 1 177 ? 18.048 5.247 -15.531 1.00 59.22 177 GLY A N 1
ATOM 1366 C CA . GLY A 1 177 ? 18.801 5.451 -16.774 1.00 59.22 177 GLY A CA 1
ATOM 1367 C C . GLY A 1 177 ? 20.247 4.949 -16.712 1.00 59.22 177 GLY A C 1
ATOM 1368 O O . GLY A 1 177 ? 20.822 4.594 -17.741 1.00 59.22 177 GLY A O 1
ATOM 1369 N N . GLY A 1 178 ? 20.824 4.867 -15.512 1.00 57.62 178 GLY A N 1
ATOM 1370 C CA . GLY A 1 178 ? 22.244 4.568 -15.285 1.00 57.62 178 GLY A CA 1
ATOM 1371 C C . GLY A 1 178 ? 22.696 3.180 -15.743 1.00 57.62 178 GLY A C 1
ATOM 1372 O O . GLY A 1 178 ? 23.864 2.992 -16.073 1.00 57.62 178 GLY A O 1
ATOM 1373 N N . ALA A 1 179 ? 21.774 2.218 -15.836 1.00 59.25 179 ALA A N 1
ATOM 1374 C CA . ALA A 1 179 ? 22.057 0.874 -16.345 1.00 59.25 179 ALA A CA 1
ATOM 1375 C C . ALA A 1 179 ? 21.829 0.726 -17.865 1.00 59.25 179 ALA A C 1
ATOM 1377 O O . ALA A 1 179 ? 21.981 -0.372 -18.401 1.00 59.25 179 ALA A O 1
ATOM 1378 N N . GLY A 1 180 ? 21.400 1.785 -18.568 1.00 54.03 180 GLY A N 1
ATOM 1379 C CA . GLY A 1 180 ? 21.138 1.771 -20.015 1.00 54.03 180 GLY A CA 1
ATOM 1380 C C . GLY A 1 180 ? 19.970 0.883 -20.473 1.00 54.03 180 GLY A C 1
ATOM 1381 O O . GLY A 1 180 ? 19.696 0.817 -21.668 1.00 54.03 180 GLY A O 1
ATOM 1382 N N . ARG A 1 181 ? 19.274 0.205 -19.547 1.00 57.25 181 ARG A N 1
ATOM 1383 C CA . ARG A 1 181 ? 18.142 -0.696 -19.839 1.00 57.25 181 ARG A CA 1
ATOM 1384 C C . ARG A 1 181 ? 16.811 0.030 -20.007 1.00 57.25 181 ARG A C 1
ATOM 1386 O O . ARG A 1 181 ? 15.926 -0.485 -20.681 1.00 57.25 181 ARG A O 1
ATOM 1393 N N . TYR A 1 182 ? 16.670 1.212 -19.411 1.00 57.66 182 TYR A N 1
ATOM 1394 C CA . TYR A 1 182 ? 15.422 1.965 -19.415 1.00 57.66 182 TYR A CA 1
ATOM 1395 C C . TYR A 1 182 ? 15.645 3.348 -20.012 1.00 57.66 182 TYR A C 1
ATOM 1397 O O . TYR A 1 182 ? 16.496 4.111 -19.555 1.00 57.66 182 TYR A O 1
ATOM 1405 N N . ARG A 1 183 ? 14.850 3.690 -21.028 1.00 58.03 183 ARG A N 1
ATOM 1406 C CA . ARG A 1 183 ? 14.729 5.064 -21.507 1.00 58.03 183 ARG A CA 1
ATOM 1407 C C . ARG A 1 183 ? 13.528 5.701 -20.829 1.00 58.03 183 ARG A C 1
ATOM 1409 O O . ARG A 1 183 ? 12.393 5.310 -21.098 1.00 58.03 183 ARG A O 1
ATOM 1416 N N . LEU A 1 184 ? 13.802 6.657 -19.949 1.00 57.91 184 LEU A N 1
ATOM 1417 C CA . LEU A 1 184 ? 12.778 7.460 -19.295 1.00 57.91 184 LEU A CA 1
ATOM 1418 C C . LEU A 1 184 ? 12.261 8.510 -20.279 1.00 57.91 184 LEU A C 1
ATOM 1420 O O . LEU A 1 184 ? 12.960 9.471 -20.595 1.00 57.91 184 LEU A O 1
ATOM 1424 N N . ASP A 1 185 ? 11.032 8.328 -20.740 1.00 58.25 185 ASP A N 1
ATOM 1425 C CA . ASP A 1 185 ? 10.269 9.355 -21.430 1.00 58.25 185 ASP A CA 1
ATOM 1426 C C . ASP A 1 185 ? 9.272 9.939 -20.413 1.00 58.25 185 ASP A C 1
ATOM 1428 O O . ASP A 1 185 ? 8.421 9.230 -19.872 1.00 58.25 185 ASP A O 1
ATOM 1432 N N . VAL A 1 186 ? 9.367 11.238 -20.122 1.00 57.44 186 VAL A N 1
ATOM 1433 C CA . VAL A 1 186 ? 8.343 11.931 -19.324 1.00 57.44 186 VAL A CA 1
ATOM 1434 C C . VAL A 1 186 ? 7.081 12.011 -20.184 1.00 57.44 186 VAL A C 1
ATOM 1436 O O . VAL A 1 186 ? 7.073 12.698 -21.205 1.00 57.44 186 VAL A O 1
ATOM 1439 N N . LEU A 1 187 ? 6.030 11.272 -19.812 1.00 52.50 187 LEU A N 1
ATOM 1440 C CA . LEU A 1 187 ? 4.831 11.108 -20.654 1.00 52.50 187 LEU A CA 1
ATOM 1441 C C . LEU A 1 187 ? 3.838 12.277 -20.570 1.00 52.50 187 LEU A C 1
ATOM 1443 O O . LEU A 1 187 ? 2.834 12.277 -21.278 1.00 52.50 187 LEU A O 1
ATOM 1447 N N . GLY A 1 188 ? 4.115 13.271 -19.728 1.00 49.03 188 GLY A N 1
ATOM 1448 C CA . GLY A 1 188 ? 3.279 14.450 -19.519 1.00 49.03 188 GLY A CA 1
ATOM 1449 C C . GLY A 1 188 ? 3.189 14.817 -18.043 1.00 49.03 188 GLY A C 1
ATOM 1450 O O . GLY A 1 188 ? 3.858 14.225 -17.201 1.00 49.03 188 GLY A O 1
ATOM 1451 N N . GLU A 1 189 ? 2.350 15.792 -17.719 1.00 44.25 189 GLU A N 1
ATOM 1452 C CA . GLU A 1 189 ? 1.932 16.056 -16.343 1.00 44.25 189 GLU A CA 1
ATOM 1453 C C . GLU A 1 189 ? 0.634 15.277 -16.092 1.00 44.25 189 GLU A C 1
ATOM 1455 O O . GLU A 1 189 ? -0.341 15.456 -16.823 1.00 44.25 189 GLU A O 1
ATOM 1460 N N . ILE A 1 190 ? 0.596 14.399 -15.080 1.00 44.78 190 ILE A N 1
ATOM 1461 C CA . ILE A 1 190 ? -0.695 13.906 -14.579 1.00 44.78 190 ILE A CA 1
ATOM 1462 C C . ILE A 1 190 ? -1.366 15.110 -13.911 1.00 44.78 190 ILE A C 1
ATOM 1464 O O . ILE A 1 190 ? -0.728 15.726 -13.049 1.00 44.78 190 ILE A O 1
ATOM 1468 N N . PRO A 1 191 ? -2.620 15.461 -14.261 1.00 41.66 191 PRO A N 1
ATOM 1469 C CA . PRO A 1 191 ? -3.380 16.444 -13.509 1.00 41.66 191 PRO A CA 1
ATOM 1470 C C . PRO A 1 191 ? -3.307 16.091 -12.028 1.00 41.66 191 PRO A C 1
ATOM 1472 O O . PRO A 1 191 ? -3.766 15.034 -11.604 1.00 41.66 191 PRO A O 1
ATOM 1475 N N . ASN A 1 192 ? -2.679 16.973 -11.258 1.00 39.03 192 ASN A N 1
ATOM 1476 C CA . ASN A 1 192 ? -2.365 16.747 -9.858 1.00 39.03 192 ASN A CA 1
ATOM 1477 C C . ASN A 1 192 ? -3.186 17.692 -8.965 1.00 39.03 192 ASN A C 1
ATOM 1479 O O . ASN A 1 192 ? -2.620 18.553 -8.281 1.00 39.03 192 ASN A O 1
ATOM 1483 N N . PRO A 1 193 ? -4.530 17.583 -8.974 1.00 37.69 193 PRO A N 1
ATOM 1484 C CA . PRO A 1 193 ? -5.404 18.480 -8.219 1.00 37.69 193 PRO A CA 1
ATOM 1485 C C . PRO A 1 193 ? -5.160 18.395 -6.704 1.00 37.69 193 PRO A C 1
ATOM 1487 O O . PRO A 1 193 ? -5.537 19.302 -5.966 1.00 37.69 193 PRO A O 1
ATOM 1490 N N . HIS A 1 194 ? -4.485 17.335 -6.250 1.00 38.12 194 HIS A N 1
ATOM 1491 C CA . HIS A 1 194 ? -4.201 17.040 -4.849 1.00 38.12 194 HIS A CA 1
ATOM 1492 C C . HIS A 1 194 ? -2.734 17.279 -4.449 1.00 38.12 194 HIS A C 1
ATOM 1494 O O . HIS A 1 194 ? -2.359 16.991 -3.318 1.00 38.12 194 HIS A O 1
ATOM 1500 N N . ARG A 1 195 ? -1.902 17.845 -5.340 1.00 30.69 195 ARG A N 1
ATOM 1501 C CA . ARG A 1 195 ? -0.480 18.174 -5.089 1.00 30.69 195 ARG A CA 1
ATOM 1502 C C . ARG A 1 195 ? 0.392 16.989 -4.634 1.00 30.69 195 ARG A C 1
ATOM 1504 O O . ARG A 1 195 ? 1.421 17.185 -3.992 1.00 30.69 195 ARG A O 1
ATOM 1511 N N . VAL A 1 196 ? 0.028 15.767 -5.009 1.00 40.97 196 VAL A N 1
ATOM 1512 C CA . VAL A 1 196 ? 0.860 14.568 -4.862 1.00 40.97 196 VAL A CA 1
ATOM 1513 C C . VAL A 1 196 ? 1.923 14.588 -5.956 1.00 40.97 196 VAL A C 1
ATOM 1515 O O . VAL A 1 196 ? 1.595 14.488 -7.134 1.00 40.97 196 VAL A O 1
ATOM 1518 N N . MET A 1 197 ? 3.203 14.767 -5.625 1.00 38.12 197 MET A N 1
ATOM 1519 C CA . MET A 1 197 ? 4.267 14.662 -6.632 1.00 38.12 197 MET A CA 1
ATOM 1520 C C . MET A 1 197 ? 4.396 13.209 -7.108 1.00 38.12 197 MET A C 1
ATOM 1522 O O . MET A 1 197 ? 5.133 12.421 -6.526 1.00 38.12 197 MET A O 1
ATOM 1526 N N . ALA A 1 198 ? 3.676 12.865 -8.172 1.00 48.47 198 ALA A N 1
ATOM 1527 C CA . ALA A 1 198 ? 3.872 11.656 -8.956 1.00 48.47 198 ALA A CA 1
ATOM 1528 C C . ALA A 1 198 ? 4.365 12.079 -10.344 1.00 48.47 198 ALA A C 1
ATOM 1530 O O . ALA A 1 198 ? 3.695 12.846 -11.036 1.00 48.47 198 ALA A O 1
ATOM 1531 N N . ILE A 1 199 ? 5.549 11.617 -10.742 1.00 46.53 199 ILE A N 1
ATOM 1532 C CA . ILE A 1 199 ? 6.062 11.836 -12.097 1.00 46.53 199 ILE A CA 1
ATOM 1533 C C . ILE A 1 199 ? 5.642 10.615 -12.919 1.00 46.53 199 ILE A C 1
ATOM 1535 O O . ILE A 1 199 ? 6.135 9.522 -12.629 1.00 46.53 199 ILE A O 1
ATOM 1539 N N . PRO A 1 200 ? 4.743 10.745 -13.914 1.00 47.94 200 PRO A N 1
ATOM 1540 C CA . PRO A 1 200 ? 4.482 9.647 -14.833 1.00 47.94 200 PRO A CA 1
ATOM 1541 C C . PRO A 1 200 ? 5.756 9.361 -15.625 1.00 47.94 200 PRO A C 1
ATOM 1543 O O . PRO A 1 200 ? 6.227 10.187 -16.411 1.00 47.94 200 PRO A O 1
ATOM 1546 N N . LEU A 1 201 ? 6.316 8.177 -15.422 1.00 51.53 201 LEU A N 1
ATOM 1547 C CA . LEU A 1 201 ? 7.448 7.704 -16.200 1.00 51.53 201 LEU A CA 1
ATOM 1548 C C . LEU A 1 201 ? 6.935 6.720 -17.245 1.00 51.53 201 LEU A C 1
ATOM 1550 O O . LEU A 1 201 ? 6.361 5.686 -16.914 1.00 51.53 201 LEU A O 1
ATOM 1554 N N . GLY A 1 202 ? 7.145 7.049 -18.515 1.00 46.12 202 GLY A N 1
ATOM 1555 C CA . GLY A 1 202 ? 7.074 6.085 -19.599 1.00 46.12 202 GLY A CA 1
ATOM 1556 C C . GLY A 1 202 ? 8.434 5.454 -19.776 1.00 46.12 202 GLY A C 1
ATOM 1557 O O . GLY A 1 202 ? 9.433 6.158 -19.898 1.00 46.12 202 GLY A O 1
ATOM 1558 N N . VAL A 1 203 ? 8.485 4.131 -19.813 1.00 51.16 203 VAL A N 1
ATOM 1559 C CA . VAL A 1 203 ? 9.711 3.413 -20.147 1.00 51.16 203 VAL A CA 1
ATOM 1560 C C . VAL A 1 203 ? 9.561 2.884 -21.570 1.00 51.16 203 VAL A C 1
ATOM 1562 O O . VAL A 1 203 ? 8.741 2.002 -21.818 1.00 51.16 203 VAL A O 1
ATOM 1565 N N . ARG A 1 204 ? 10.318 3.438 -22.527 1.00 43.38 204 ARG A N 1
ATOM 1566 C CA . ARG A 1 204 ? 10.406 2.883 -23.891 1.00 43.38 204 ARG A CA 1
ATOM 1567 C C . ARG A 1 204 ? 11.616 1.949 -23.999 1.00 43.38 204 ARG A C 1
ATOM 1569 O O . ARG A 1 204 ? 12.753 2.407 -24.036 1.00 43.38 204 ARG A O 1
ATOM 1576 N N . GLY A 1 205 ? 11.345 0.651 -24.074 1.00 43.88 205 GLY A N 1
ATOM 1577 C CA . GLY A 1 205 ? 12.257 -0.443 -24.441 1.00 43.88 205 GLY A CA 1
ATOM 1578 C C . GLY A 1 205 ? 11.479 -1.484 -25.259 1.00 43.88 205 GLY A C 1
ATOM 1579 O O . GLY A 1 205 ? 10.317 -1.218 -25.569 1.00 43.88 205 GLY A O 1
ATOM 1580 N N . ASP A 1 206 ? 12.063 -2.639 -25.600 1.00 41.03 206 ASP A N 1
ATOM 1581 C CA . ASP A 1 206 ? 11.457 -3.721 -26.420 1.00 41.03 206 ASP A CA 1
ATOM 1582 C C . ASP A 1 206 ? 10.257 -4.444 -25.745 1.00 41.03 206 ASP A C 1
ATOM 1584 O O . ASP A 1 206 ? 10.048 -5.647 -25.891 1.00 41.03 206 ASP A O 1
ATOM 1588 N N . GLY A 1 207 ? 9.439 -3.700 -25.004 1.00 38.69 207 GLY A N 1
ATOM 1589 C CA . GLY A 1 207 ? 8.524 -4.190 -23.987 1.00 38.69 207 GLY A CA 1
ATOM 1590 C C . GLY A 1 207 ? 9.198 -4.248 -22.615 1.00 38.69 207 GLY A C 1
ATOM 1591 O O . GLY A 1 207 ? 10.412 -4.400 -22.498 1.00 38.69 207 GLY A O 1
ATOM 1592 N N . PHE A 1 208 ? 8.390 -4.131 -21.561 1.00 36.97 208 PHE A N 1
ATOM 1593 C CA . PHE A 1 208 ? 8.714 -4.824 -20.314 1.00 36.97 208 PHE A CA 1
ATOM 1594 C C . PHE A 1 208 ? 8.628 -6.326 -20.617 1.00 36.97 208 PHE A C 1
ATOM 1596 O O . PHE A 1 208 ? 7.548 -6.736 -21.070 1.00 36.97 208 PHE A O 1
ATOM 1603 N N . PRO A 1 209 ? 9.724 -7.095 -20.489 1.00 39.06 209 PRO A N 1
ATOM 1604 C CA . PRO A 1 209 ? 9.676 -8.544 -20.635 1.00 39.06 209 PRO A CA 1
ATOM 1605 C C . PRO A 1 209 ? 8.822 -9.187 -19.541 1.00 39.06 209 PRO A C 1
ATOM 1607 O O . PRO A 1 209 ? 8.882 -8.701 -18.390 1.00 39.06 209 PRO A O 1
#

Radius of gyration: 22.72 Å; Cα contacts (8 Å, |Δi|>4): 358; chains: 1; bounding box: 41×84×52 Å

Nearest PDB structures (foldseek):
  7bgu-assembly2_D  TM=7.108E-01  e=1.421E-04  Mason-Pfizer monkey virus
  7bgu-assembly1_A  TM=7.031E-01  e=2.131E-04  Mason-Pfizer monkey virus
  1fmb-assembly1_A  TM=7.022E-01  e=2.392E-04  Equine infectious anemia virus
  6s1w-assembly1_B  TM=6.294E-01  e=5.375E-04  Mason-Pfizer monkey virus
  3sqf-assembly2_B  TM=6.361E-01  e=1.522E-03  Mason-Pfizer monkey virus

Secondary structure (DSSP, 8-state):
--SHHHHHHHHHHHHHHHHHHSS---------TTTTS-SSPPSEEEEEEEEETTTTEEEEEEEEETTEEEEEEE-TT-SSEEE--GGG--TTTSPPTT-EEEEEETTEEEEEEEEEEEEE-TT--EEEEEEEE-S--GGGGGT--EEE-HHHHHTTSEEEEETTTTEEEEE----TTTTSS-EEEE------TT------EEEESS---

InterPro domains:
  IPR021109 Aspartic peptidase domain superfamily [G3DSA:2.40.70.10] (59-174)
  IPR021109 Aspartic peptidase domain superfamily [SSF50630] (58-145)